Protein AF-A0A6J4H600-F1 (afdb_monomer_lite)

Foldseek 3Di:
DPPPPDDQADADPVRHGDPPVVVVVVVVVVCVVVVVVVVVVVVVVVVVVPDDDDPPPVVVVVVVCVVVVVVVCVVVDDPVVVVVVVVVVVVVVVVVVPPPPPPPPDDPDDLVVLLVVLVVVQVVDQKDWLVNQCVVPVDPSSNVSNVVNVVVCVVVQQWDWDADPDPSTIIIGGRDPVRVVVVVVPD

Secondary structure (DSSP, 8-state):
-TTS-SPPPPB-TTS-B--HHHHHHHHHHHHHHHHHHHHHHHHHHHHHHT-PPPTTHHHHHHHHHHHHHHHHHHHT--HHHHHHHHHHHHHHHHHHHTS--------S--HHHHHHHHHHHHHHSS-EEHHHHHHH--SHHHHHHHHHHHHHHHHTTSEEEEE-SSTT-EEEEE--HHHHHHHHT--

Organism: NCBI:txid448109

pLDDT: mean 76.79, std 13.6, range [36.66, 93.62]

InterPro domains:
  IPR003768 Segregation and condensation protein A [PF02616] (1-173)
  IPR003768 Segregation and condensation protein A [PTHR33969] (1-179)

Sequence (187 aa):
KAKMLLPRTDKDEHGQEIDPRKELVQHLLEYKKFKAVISDLSQMEERRLQQESRGNLDDELRLIAKKSKLDYELQDLSLYKLMRVFEKAMNRYDEEQTRPQHTVYTYPYTIEQQRHFIQTKLKAGQFVSFNELITEFPDKIGIIFNFLAILDMLQLQTISILVDEGFNNFRITAFDETLQAAVNGSE

Structure (mmCIF, N/CA/C/O backbone):
data_AF-A0A6J4H600-F1
#
_entry.id   AF-A0A6J4H600-F1
#
loop_
_atom_site.group_PDB
_atom_site.id
_atom_site.type_symbol
_atom_site.label_atom_id
_atom_site.label_alt_id
_atom_site.label_comp_id
_atom_site.label_asym_id
_atom_site.label_entity_id
_atom_site.label_seq_id
_atom_site.pdbx_PDB_ins_code
_atom_site.Cartn_x
_atom_site.Cartn_y
_atom_site.Cartn_z
_atom_site.occupancy
_atom_site.B_iso_or_equiv
_atom_site.auth_seq_id
_atom_site.auth_comp_id
_atom_site.auth_asym_id
_atom_site.auth_atom_id
_atom_site.pdbx_PDB_model_num
ATOM 1 N N . LYS A 1 1 ? 16.010 19.477 -96.843 1.00 43.91 1 LYS A N 1
ATOM 2 C CA . LYS A 1 1 ? 16.555 20.056 -95.583 1.00 43.91 1 LYS A CA 1
ATOM 3 C C . LYS A 1 1 ? 15.840 19.484 -94.340 1.00 43.91 1 LYS A C 1
ATOM 5 O O . LYS A 1 1 ? 15.591 20.201 -93.385 1.00 43.91 1 LYS A O 1
ATOM 10 N N . ALA A 1 2 ? 15.526 18.183 -94.324 1.00 41.41 2 ALA A N 1
ATOM 11 C CA . ALA A 1 2 ? 14.720 17.532 -93.283 1.00 41.41 2 ALA A CA 1
ATOM 12 C C . ALA A 1 2 ? 15.588 16.740 -92.282 1.00 41.41 2 ALA A C 1
ATOM 14 O O . ALA A 1 2 ? 15.310 15.588 -91.982 1.00 41.41 2 ALA A O 1
ATOM 15 N N . LYS A 1 3 ? 16.682 17.351 -91.806 1.00 45.94 3 LYS A N 1
ATOM 16 C CA . LYS A 1 3 ? 17.554 16.786 -90.753 1.00 45.94 3 LYS A CA 1
ATOM 17 C C . LYS A 1 3 ? 17.588 17.654 -89.481 1.00 45.94 3 LYS A C 1
ATOM 19 O O . LYS A 1 3 ? 18.353 17.368 -88.575 1.00 45.94 3 LYS A O 1
ATOM 24 N N . MET A 1 4 ? 16.775 18.719 -89.433 1.00 47.00 4 MET A N 1
ATOM 25 C CA . MET A 1 4 ? 16.750 19.740 -88.366 1.00 47.00 4 MET A CA 1
ATOM 26 C C . MET A 1 4 ? 15.506 19.676 -87.453 1.00 47.00 4 MET A C 1
ATOM 28 O O . MET A 1 4 ? 15.298 20.589 -86.666 1.00 47.00 4 MET A O 1
ATOM 32 N N . LEU A 1 5 ? 14.684 18.622 -87.544 1.00 50.91 5 LEU A N 1
ATOM 33 C CA . LEU A 1 5 ? 13.452 18.453 -86.747 1.00 50.91 5 LEU A CA 1
ATOM 34 C C . LEU A 1 5 ? 13.482 17.231 -85.808 1.00 50.91 5 LEU A C 1
ATOM 36 O O . LEU A 1 5 ? 12.435 16.814 -85.325 1.00 50.91 5 LEU A O 1
ATOM 40 N N . LEU A 1 6 ? 14.653 16.639 -85.543 1.00 55.66 6 LEU A N 1
ATOM 41 C CA . LEU A 1 6 ? 14.760 15.619 -84.494 1.00 55.66 6 LEU A CA 1
ATOM 42 C C . LEU A 1 6 ? 14.973 16.306 -83.132 1.00 55.66 6 LEU A C 1
ATOM 44 O O . LEU A 1 6 ? 15.877 17.144 -83.035 1.00 55.66 6 LEU A O 1
ATOM 48 N N . PRO A 1 7 ? 14.171 15.983 -82.098 1.00 58.25 7 PRO A N 1
ATOM 49 C CA . PRO A 1 7 ? 14.383 16.494 -80.747 1.00 58.25 7 PRO A CA 1
ATOM 50 C C . PRO A 1 7 ? 15.781 16.101 -80.259 1.00 58.25 7 PRO A C 1
ATOM 52 O O . PRO A 1 7 ? 16.248 14.989 -80.511 1.00 58.25 7 PRO A O 1
ATOM 55 N N . ARG A 1 8 ? 16.476 17.044 -79.616 1.00 57.59 8 ARG A N 1
ATOM 56 C CA . ARG A 1 8 ? 17.812 16.812 -79.057 1.00 57.59 8 ARG A CA 1
ATOM 57 C C . ARG A 1 8 ? 17.663 15.939 -77.814 1.00 57.59 8 ARG A C 1
ATOM 59 O O . ARG A 1 8 ? 16.851 16.266 -76.958 1.00 57.59 8 ARG A O 1
ATOM 66 N N . THR A 1 9 ? 18.419 14.849 -77.744 1.00 55.91 9 THR A N 1
ATOM 67 C CA . THR A 1 9 ? 18.559 14.024 -76.541 1.00 55.91 9 THR A CA 1
ATOM 68 C C . THR A 1 9 ? 19.167 14.853 -75.414 1.00 55.91 9 THR A C 1
ATOM 70 O O . THR A 1 9 ? 20.098 15.634 -75.651 1.00 55.91 9 THR A O 1
ATOM 73 N N . ASP A 1 10 ? 18.620 14.704 -74.208 1.00 59.59 10 ASP A N 1
ATOM 74 C CA . ASP A 1 10 ? 19.155 15.334 -73.004 1.00 59.59 10 ASP A CA 1
ATOM 75 C C . ASP A 1 10 ? 20.613 14.882 -72.805 1.00 59.59 10 ASP A C 1
ATOM 77 O O . ASP A 1 10 ? 20.974 13.742 -73.109 1.00 59.59 10 ASP A O 1
ATOM 81 N N . LYS A 1 11 ? 21.489 15.806 -72.399 1.00 56.75 11 LYS A N 1
ATOM 82 C CA . LYS A 1 11 ? 22.924 15.550 -72.209 1.00 56.75 11 LYS A CA 1
ATOM 83 C C . LYS A 1 11 ? 23.274 15.673 -70.735 1.00 56.75 11 LYS A C 1
ATOM 85 O O . LYS A 1 11 ? 22.844 16.630 -70.097 1.00 56.75 11 LYS A O 1
ATOM 90 N N . ASP A 1 12 ? 24.088 14.746 -70.237 1.00 60.75 12 ASP A N 1
ATOM 91 C CA . ASP A 1 12 ? 24.612 14.780 -68.866 1.00 60.75 12 ASP A CA 1
ATOM 92 C C . ASP A 1 12 ? 25.565 15.976 -68.661 1.00 60.75 12 ASP A C 1
ATOM 94 O O . ASP A 1 12 ? 26.043 16.581 -69.626 1.00 60.75 12 ASP A O 1
ATOM 98 N N . GLU A 1 13 ? 25.931 16.276 -67.408 1.00 63.22 13 GLU A N 1
ATOM 99 C CA . GLU A 1 13 ? 26.869 17.352 -67.015 1.00 63.22 13 GLU A CA 1
ATOM 100 C C . GLU A 1 13 ? 28.251 17.271 -67.710 1.00 63.22 13 GLU A C 1
ATOM 102 O O . GLU A 1 13 ? 29.000 18.247 -67.757 1.00 63.22 13 GLU A O 1
ATOM 107 N N . HIS A 1 14 ? 28.576 16.124 -68.317 1.00 57.59 14 HIS A N 1
ATOM 108 C CA . HIS A 1 14 ? 29.796 15.870 -69.092 1.00 57.59 14 HIS A CA 1
ATOM 109 C C . HIS A 1 14 ? 29.597 15.889 -70.622 1.00 57.59 14 HIS A C 1
ATOM 111 O O . HIS A 1 14 ? 30.494 15.496 -71.369 1.00 57.59 14 HIS A O 1
ATOM 117 N N . GLY A 1 15 ? 28.434 16.331 -71.115 1.00 59.31 15 GLY A N 1
ATOM 118 C CA . GLY A 1 15 ? 28.161 16.539 -72.543 1.00 59.31 15 GLY A CA 1
ATOM 119 C C . GLY A 1 15 ? 27.934 15.266 -73.370 1.00 59.31 15 GLY A C 1
ATOM 120 O O . GLY A 1 15 ? 27.885 15.351 -74.602 1.00 59.31 15 GLY A O 1
ATOM 121 N N . GLN A 1 16 ? 27.787 14.110 -72.715 1.00 61.09 16 GLN A N 1
ATOM 122 C CA . GLN A 1 16 ? 27.460 12.823 -73.339 1.00 61.09 16 GLN A CA 1
ATOM 123 C C . GLN A 1 16 ? 25.944 12.710 -73.556 1.00 61.09 16 GLN A C 1
ATOM 125 O O . GLN A 1 16 ? 25.166 13.213 -7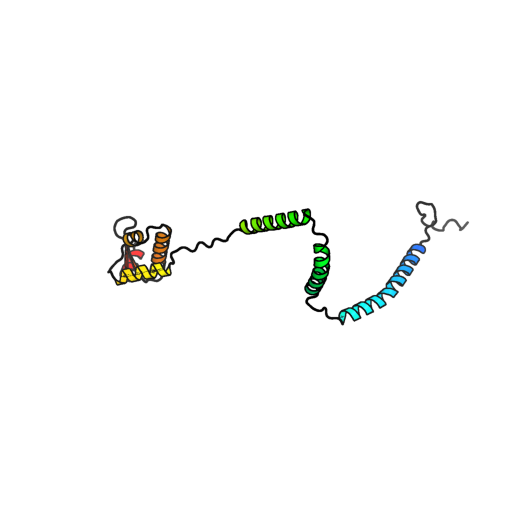2.750 1.00 61.09 16 GLN A O 1
ATOM 130 N N . GLU A 1 17 ? 25.521 12.089 -74.661 1.00 62.25 17 GLU A N 1
ATOM 131 C CA . GLU A 1 17 ? 24.099 11.858 -74.949 1.00 62.25 17 GLU A CA 1
ATOM 132 C C . GLU A 1 17 ? 23.521 10.839 -73.955 1.00 62.25 17 GLU A C 1
ATOM 134 O O . GLU A 1 17 ? 24.011 9.710 -73.871 1.00 62.25 17 GLU A O 1
ATOM 139 N N . ILE A 1 18 ? 22.478 11.227 -73.214 1.00 60.78 18 ILE A N 1
ATOM 140 C CA . ILE A 1 18 ? 21.729 10.315 -72.349 1.00 60.78 18 ILE A CA 1
ATOM 141 C C . ILE A 1 18 ? 20.870 9.454 -73.268 1.00 60.78 18 ILE A C 1
ATOM 143 O O . ILE A 1 18 ? 19.924 9.943 -73.885 1.00 60.78 18 ILE A O 1
ATOM 147 N N . ASP A 1 19 ? 21.206 8.171 -73.400 1.00 66.31 19 ASP A N 1
ATOM 148 C CA . ASP A 1 19 ? 20.328 7.222 -74.081 1.00 66.31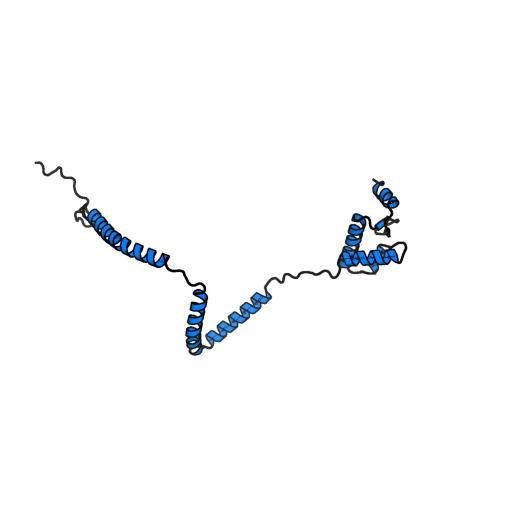 19 ASP A CA 1
ATOM 149 C C . ASP A 1 19 ? 19.112 6.952 -73.173 1.00 66.31 19 ASP A C 1
ATOM 151 O O . ASP A 1 19 ? 19.267 6.283 -72.146 1.00 66.31 19 ASP A O 1
ATOM 155 N N . PRO A 1 20 ? 17.895 7.414 -73.526 1.00 64.56 20 PRO A N 1
ATOM 156 C CA . PRO A 1 20 ? 16.701 7.233 -72.695 1.00 64.56 20 PRO A CA 1
ATOM 157 C C . PRO A 1 20 ? 16.329 5.753 -72.509 1.00 64.56 20 PRO A C 1
ATOM 159 O O . PRO A 1 20 ? 15.530 5.403 -71.644 1.00 64.56 20 PRO A O 1
ATOM 162 N N . ARG A 1 21 ? 16.900 4.849 -73.314 1.00 69.81 21 ARG A N 1
ATOM 163 C CA . ARG A 1 21 ? 16.699 3.402 -73.180 1.00 69.81 21 ARG A CA 1
ATOM 164 C C . ARG A 1 21 ? 17.592 2.789 -72.112 1.00 69.81 21 ARG A C 1
ATOM 166 O O . ARG A 1 21 ? 17.283 1.699 -71.643 1.00 69.81 21 ARG A O 1
ATOM 173 N N . LYS A 1 22 ? 18.681 3.455 -71.723 1.00 77.25 22 LYS A N 1
ATOM 174 C CA . LYS A 1 22 ? 19.657 2.931 -70.762 1.00 77.25 22 LYS A CA 1
ATOM 175 C C . LYS A 1 22 ? 19.046 2.766 -69.371 1.00 77.25 22 LYS A C 1
ATOM 177 O O . LYS A 1 22 ? 19.207 1.707 -68.774 1.00 77.25 22 LYS A O 1
ATOM 182 N N . GLU A 1 23 ? 18.292 3.760 -68.908 1.00 76.31 23 GLU A N 1
ATOM 183 C CA . GLU A 1 23 ? 17.571 3.713 -67.629 1.00 76.31 23 GLU A CA 1
ATOM 184 C C . GLU A 1 23 ? 16.504 2.606 -67.630 1.00 76.31 23 GLU A C 1
ATOM 186 O O . GLU A 1 23 ? 16.462 1.763 -66.734 1.00 76.31 23 GLU A O 1
ATOM 191 N N . LEU A 1 24 ? 15.707 2.516 -68.700 1.00 81.69 24 LEU A N 1
ATOM 192 C CA . LEU A 1 24 ? 14.700 1.463 -68.848 1.00 81.69 24 LEU A CA 1
ATOM 193 C C . LEU A 1 24 ? 15.325 0.058 -68.882 1.00 81.69 24 LEU A C 1
ATOM 195 O O . LEU A 1 24 ? 14.828 -0.864 -68.238 1.00 81.69 24 LEU A O 1
ATOM 199 N N . VAL A 1 25 ? 16.421 -0.121 -69.623 1.00 85.50 25 VAL A N 1
ATOM 200 C CA . VAL A 1 25 ? 17.155 -1.393 -69.689 1.00 85.50 25 VAL A CA 1
ATOM 201 C C . VAL A 1 25 ? 17.735 -1.752 -68.323 1.00 85.50 25 VAL A C 1
ATOM 203 O O . VAL A 1 25 ? 17.660 -2.914 -67.924 1.00 85.50 25 VAL A O 1
ATOM 206 N N . GLN A 1 26 ? 18.259 -0.774 -67.585 1.00 84.75 26 GLN A N 1
ATOM 207 C CA . GLN A 1 26 ? 18.755 -0.978 -66.230 1.00 84.75 26 GLN A CA 1
ATOM 208 C C . GLN A 1 26 ? 17.636 -1.447 -65.290 1.00 84.75 26 GLN A C 1
ATOM 210 O O . GLN A 1 26 ? 17.790 -2.486 -64.647 1.00 84.75 26 GLN A O 1
ATOM 215 N N . HIS A 1 27 ? 16.477 -0.785 -65.291 1.00 85.31 27 HIS A N 1
ATOM 216 C CA . HIS A 1 27 ? 15.326 -1.213 -64.493 1.00 85.31 27 HIS A CA 1
ATOM 217 C C . HIS A 1 27 ? 14.805 -2.602 -64.881 1.00 85.31 27 HIS A C 1
ATOM 219 O O . HIS A 1 27 ? 14.431 -3.392 -64.013 1.00 85.31 27 HIS A O 1
ATOM 225 N N . LEU A 1 28 ? 14.815 -2.954 -66.170 1.00 88.06 28 LEU A N 1
ATOM 226 C CA . LEU A 1 28 ? 14.418 -4.290 -66.627 1.00 88.06 28 LEU A CA 1
ATOM 227 C C . LEU A 1 28 ? 15.407 -5.379 -66.184 1.00 88.06 28 LEU A C 1
ATOM 229 O O . LEU A 1 28 ? 14.987 -6.485 -65.828 1.00 88.06 28 LEU A O 1
ATOM 233 N N . LEU A 1 29 ? 16.709 -5.084 -66.181 1.00 87.00 29 LEU A N 1
ATOM 234 C CA . LEU A 1 29 ? 17.743 -5.994 -65.680 1.00 87.00 29 LEU A CA 1
ATOM 235 C C . LEU A 1 29 ? 17.643 -6.183 -64.164 1.00 87.00 29 LEU A C 1
ATOM 237 O O . LEU A 1 29 ? 17.713 -7.318 -63.685 1.00 87.00 29 LEU A O 1
ATOM 241 N N . GLU A 1 30 ? 17.422 -5.102 -63.419 1.00 87.75 30 GLU A N 1
ATOM 242 C CA . GLU A 1 30 ? 17.172 -5.140 -61.976 1.00 87.75 30 GLU A CA 1
ATOM 243 C C . GLU A 1 30 ? 15.915 -5.953 -61.658 1.00 87.75 30 GLU A C 1
ATOM 245 O O . GLU A 1 30 ? 15.971 -6.887 -60.857 1.00 87.75 30 GLU A O 1
ATOM 250 N N . TYR A 1 31 ? 14.804 -5.691 -62.352 1.00 90.44 31 TYR A N 1
ATOM 251 C CA . TYR A 1 31 ? 13.568 -6.454 -62.192 1.00 90.44 31 TYR A CA 1
ATOM 252 C C . TYR A 1 31 ? 13.781 -7.945 -62.468 1.00 90.44 31 TYR A C 1
ATOM 254 O O . TYR A 1 31 ? 13.340 -8.785 -61.686 1.00 90.44 31 TYR A O 1
ATOM 262 N N . LYS A 1 32 ? 14.501 -8.304 -63.540 1.00 88.81 32 LYS A N 1
ATOM 263 C CA . LYS A 1 32 ? 14.813 -9.708 -63.853 1.00 88.81 32 LYS A CA 1
ATOM 264 C C . LYS A 1 32 ? 15.654 -10.364 -62.754 1.00 88.81 32 LYS A C 1
ATOM 266 O O . LYS A 1 32 ? 15.395 -11.516 -62.407 1.00 88.81 32 LYS A O 1
ATOM 271 N N . LYS A 1 33 ? 16.624 -9.634 -62.193 1.00 87.81 33 LYS A N 1
ATOM 272 C CA . LYS A 1 33 ? 17.457 -10.095 -61.074 1.00 87.81 33 LYS A CA 1
ATOM 273 C C . LYS A 1 33 ? 16.612 -10.360 -59.827 1.00 87.81 33 LYS A C 1
ATOM 275 O O . LYS A 1 33 ? 16.713 -11.440 -59.255 1.00 87.81 33 LYS A O 1
ATOM 280 N N . PHE A 1 34 ? 15.748 -9.424 -59.434 1.00 89.88 34 PHE A N 1
ATOM 281 C CA . PHE A 1 34 ? 14.886 -9.597 -58.260 1.00 89.88 34 PHE A CA 1
ATOM 282 C C . PHE A 1 34 ? 13.813 -10.667 -58.474 1.00 89.88 34 PHE A C 1
ATOM 284 O O . PHE A 1 34 ? 13.585 -11.487 -57.589 1.00 89.88 34 PHE A O 1
ATOM 291 N N . LYS A 1 35 ? 13.211 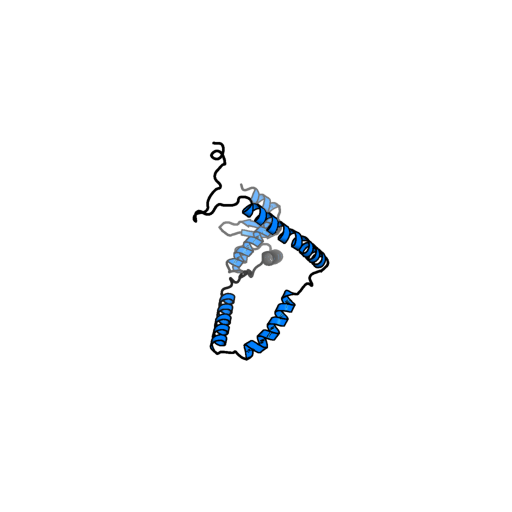-10.735 -59.667 1.00 90.38 35 LYS A N 1
ATOM 292 C CA . LYS A 1 35 ? 12.199 -11.744 -60.009 1.00 90.38 35 LYS A CA 1
ATOM 293 C C . LYS A 1 35 ? 12.720 -13.174 -59.883 1.00 90.38 35 LYS A C 1
ATOM 295 O O . LYS A 1 35 ? 11.963 -14.044 -59.467 1.00 90.38 35 LYS A O 1
ATOM 300 N N . ALA A 1 36 ? 13.989 -13.412 -60.214 1.00 88.25 36 ALA A N 1
ATOM 301 C CA . ALA A 1 36 ? 14.608 -14.721 -60.026 1.00 88.25 36 ALA A CA 1
ATOM 302 C C . ALA A 1 36 ? 14.687 -15.100 -58.533 1.00 88.25 36 ALA A C 1
ATOM 304 O O . ALA A 1 36 ? 14.242 -16.178 -58.145 1.00 88.25 36 ALA A O 1
ATOM 305 N N . VAL A 1 37 ? 15.156 -14.174 -57.691 1.00 91.94 37 VAL A N 1
ATOM 306 C CA . VAL A 1 37 ? 15.378 -14.404 -56.251 1.00 91.94 37 VAL A CA 1
ATOM 307 C C . VAL A 1 37 ? 14.069 -14.526 -55.460 1.00 91.94 37 VAL A C 1
ATOM 309 O O . VAL A 1 37 ? 14.032 -15.216 -54.446 1.00 91.94 37 VAL A O 1
ATOM 312 N N . ILE A 1 38 ? 12.973 -13.912 -55.925 1.00 93.19 38 ILE A N 1
ATOM 313 C CA . ILE A 1 38 ? 11.657 -14.010 -55.267 1.00 93.19 38 ILE A CA 1
ATOM 314 C C . ILE A 1 38 ? 11.205 -15.470 -55.125 1.00 93.19 38 ILE A C 1
ATOM 316 O O . ILE A 1 38 ? 10.672 -15.842 -54.082 1.00 93.19 38 ILE A O 1
ATOM 320 N N . SER A 1 39 ? 11.440 -16.302 -56.145 1.00 89.38 39 SER A N 1
ATOM 321 C CA . SER A 1 39 ? 11.050 -17.716 -56.090 1.00 89.38 39 SER A CA 1
ATOM 322 C C . SER A 1 39 ? 11.827 -18.498 -55.025 1.00 89.38 39 SER A C 1
ATOM 324 O O . SER A 1 39 ? 11.227 -19.264 -54.271 1.00 89.38 39 SER A O 1
ATOM 326 N N . ASP A 1 40 ? 13.127 -18.229 -54.887 1.00 92.25 40 ASP A N 1
ATOM 327 C CA . ASP A 1 40 ? 13.981 -18.855 -53.875 1.00 92.25 40 ASP A CA 1
ATOM 328 C C . ASP A 1 40 ? 13.601 -18.397 -52.461 1.00 92.25 40 ASP A C 1
ATOM 330 O O . ASP A 1 40 ? 13.494 -19.215 -51.545 1.00 92.25 40 ASP A O 1
ATOM 334 N N . LEU A 1 41 ? 13.336 -17.098 -52.281 1.00 93.50 41 LEU A N 1
ATOM 335 C CA . LEU A 1 41 ? 12.893 -16.541 -51.000 1.00 93.50 41 LEU A CA 1
ATOM 336 C C . LEU A 1 41 ? 11.539 -17.108 -50.569 1.00 93.50 41 LEU A C 1
ATOM 338 O O . LEU A 1 41 ? 11.382 -17.451 -49.401 1.00 93.50 41 LEU A O 1
ATOM 342 N N . SER A 1 42 ? 10.597 -17.273 -51.501 1.00 93.12 42 SER A N 1
ATOM 343 C CA . SER A 1 42 ? 9.295 -17.883 -51.214 1.00 93.12 42 SER A CA 1
ATOM 344 C C . SER A 1 42 ? 9.440 -19.338 -50.750 1.00 93.12 42 SER A C 1
ATOM 346 O O . SER A 1 42 ? 8.820 -19.735 -49.767 1.00 93.12 42 SER A O 1
ATOM 348 N N . GLN A 1 43 ? 10.342 -20.118 -51.358 1.00 93.25 43 GLN A N 1
ATOM 349 C CA . GLN A 1 43 ? 10.647 -21.478 -50.888 1.00 93.25 43 GLN A CA 1
ATOM 350 C C . GLN A 1 43 ? 11.365 -21.507 -49.528 1.00 93.25 43 GLN A C 1
ATOM 352 O O . GLN A 1 43 ? 11.250 -22.479 -48.776 1.00 93.25 43 GLN A O 1
ATOM 357 N N . MET A 1 44 ? 12.180 -20.497 -49.213 1.00 93.62 44 MET A N 1
ATOM 358 C CA . MET A 1 44 ? 12.811 -20.367 -47.894 1.00 93.62 44 MET A CA 1
ATOM 359 C C . MET A 1 44 ? 11.782 -20.006 -46.821 1.00 93.62 44 MET A C 1
ATOM 361 O O . MET A 1 44 ? 11.834 -20.561 -45.725 1.00 93.62 44 MET A O 1
ATOM 365 N N . GLU A 1 45 ? 10.845 -19.118 -47.147 1.00 92.75 45 GLU A N 1
ATOM 366 C CA . GLU A 1 45 ? 9.731 -18.738 -46.281 1.00 92.75 45 GLU A CA 1
ATOM 367 C C . GLU A 1 45 ? 8.825 -19.934 -45.991 1.00 92.75 45 GLU A C 1
ATOM 369 O O . GLU A 1 45 ? 8.579 -20.226 -44.826 1.00 92.75 45 GLU A O 1
ATOM 374 N N . GLU A 1 46 ? 8.410 -20.689 -47.012 1.00 92.62 46 GLU A N 1
ATOM 375 C CA . GLU A 1 46 ? 7.569 -21.878 -46.833 1.00 92.62 46 GLU A CA 1
ATOM 376 C C . GLU A 1 46 ? 8.246 -22.918 -45.927 1.00 92.62 46 GLU A C 1
ATOM 378 O O . GLU A 1 46 ? 7.636 -23.435 -44.990 1.00 92.62 46 GLU A O 1
ATOM 383 N N . ARG A 1 47 ? 9.549 -23.158 -46.130 1.00 92.06 47 ARG A N 1
ATOM 384 C CA . ARG A 1 47 ? 10.341 -24.025 -45.244 1.00 92.06 47 ARG A CA 1
ATOM 385 C C . ARG A 1 47 ? 10.430 -23.488 -43.819 1.00 92.06 47 ARG A C 1
ATOM 387 O O . ARG A 1 47 ? 10.411 -24.279 -42.881 1.00 92.06 47 ARG A O 1
ATOM 394 N N . ARG A 1 48 ? 10.544 -22.171 -43.639 1.00 90.19 48 ARG A N 1
ATOM 395 C CA . ARG A 1 48 ? 10.579 -21.537 -42.316 1.00 90.19 48 ARG A CA 1
ATOM 396 C C . ARG A 1 48 ? 9.225 -21.630 -41.616 1.00 90.19 48 ARG A C 1
ATOM 398 O O . ARG A 1 48 ? 9.207 -21.853 -40.413 1.00 90.19 48 ARG A O 1
ATOM 405 N N . LEU A 1 49 ? 8.123 -21.503 -42.353 1.00 90.25 49 LEU A N 1
ATOM 406 C CA . LEU A 1 49 ? 6.761 -21.585 -41.823 1.00 90.25 49 LEU A CA 1
ATOM 407 C C . LEU A 1 49 ? 6.425 -22.986 -41.289 1.00 90.25 49 LEU A C 1
ATOM 409 O O . LEU A 1 49 ? 5.625 -23.123 -40.374 1.00 90.25 49 LEU A O 1
ATOM 413 N N . GLN A 1 50 ? 7.060 -24.024 -41.841 1.00 90.69 50 GLN A N 1
ATOM 414 C CA . GLN A 1 50 ? 6.946 -25.410 -41.370 1.00 90.69 50 GLN A CA 1
ATOM 415 C C . GLN A 1 50 ? 7.797 -25.704 -40.118 1.00 90.69 50 GLN A C 1
ATOM 417 O O . GLN A 1 50 ? 7.763 -26.821 -39.598 1.00 90.69 50 GLN A O 1
ATOM 422 N N . GLN A 1 51 ? 8.600 -24.744 -39.648 1.00 87.88 51 GLN A N 1
ATOM 423 C CA . GLN A 1 51 ? 9.456 -24.896 -38.476 1.00 87.88 51 GLN A CA 1
ATOM 424 C C . GLN A 1 51 ? 8.868 -24.159 -37.277 1.00 87.88 51 GLN A C 1
ATOM 426 O O . GLN A 1 51 ? 8.736 -22.939 -37.286 1.00 87.88 51 GLN A O 1
ATOM 431 N N . GLU A 1 52 ? 8.644 -24.889 -36.191 1.00 80.44 52 GLU A N 1
ATOM 432 C CA . GLU A 1 52 ? 8.319 -24.289 -34.901 1.00 80.44 52 GLU A CA 1
ATOM 433 C C . GLU A 1 52 ? 9.597 -23.873 -34.167 1.00 80.44 52 GLU A C 1
ATOM 435 O O . GLU A 1 52 ? 10.566 -24.638 -34.067 1.00 80.44 52 GLU A O 1
ATOM 440 N N . SER A 1 53 ? 9.614 -22.652 -33.628 1.00 74.94 53 SER A N 1
ATOM 441 C CA . SER A 1 53 ? 10.709 -22.231 -32.757 1.00 74.94 53 SER A CA 1
ATOM 442 C C . SER A 1 53 ? 10.625 -23.005 -31.448 1.00 74.94 53 SER A C 1
ATOM 444 O O . SER A 1 53 ? 9.608 -22.973 -30.757 1.00 74.94 53 SER A O 1
ATOM 446 N N . ARG A 1 54 ? 11.722 -23.655 -31.056 1.00 72.81 54 ARG A N 1
ATOM 447 C CA . ARG A 1 54 ? 11.838 -24.198 -29.701 1.00 72.81 54 ARG A CA 1
ATOM 448 C C . ARG A 1 54 ? 11.778 -23.026 -28.720 1.00 72.81 54 ARG A C 1
ATOM 450 O O . ARG A 1 54 ? 12.516 -22.052 -28.870 1.00 72.81 54 ARG A O 1
ATOM 457 N N . GLY A 1 55 ? 10.873 -23.095 -27.747 1.00 74.19 55 GLY A N 1
ATOM 458 C CA . GLY A 1 55 ? 10.914 -22.194 -26.599 1.00 74.19 55 GLY A CA 1
ATOM 459 C C . GLY A 1 55 ? 12.234 -22.373 -25.845 1.00 74.19 55 GLY A C 1
ATOM 460 O O . GLY A 1 55 ? 12.825 -23.450 -25.883 1.00 74.19 55 GLY A O 1
ATOM 461 N N . ASN A 1 56 ? 12.676 -21.325 -25.148 1.00 65.19 56 ASN A N 1
ATOM 462 C CA . ASN A 1 56 ? 13.876 -21.310 -24.299 1.00 65.19 56 ASN A CA 1
ATOM 463 C C . ASN A 1 56 ? 15.252 -21.153 -24.984 1.00 65.19 56 ASN A C 1
ATOM 465 O O . ASN A 1 56 ? 16.280 -21.352 -24.338 1.00 65.19 56 ASN A O 1
ATOM 469 N N . LEU A 1 57 ? 15.297 -20.720 -26.251 1.00 68.56 57 LEU A N 1
ATOM 470 C CA . LEU A 1 57 ? 16.560 -20.418 -26.949 1.00 68.56 57 LEU A CA 1
ATOM 471 C C . LEU A 1 57 ? 17.411 -19.357 -26.237 1.00 68.56 57 LEU A C 1
ATOM 473 O O . LEU A 1 57 ? 18.633 -19.467 -26.233 1.00 68.56 57 LEU A O 1
ATOM 477 N N . ASP A 1 58 ? 16.789 -18.342 -25.631 1.00 70.44 58 ASP A N 1
ATOM 478 C CA . ASP A 1 58 ? 17.532 -17.264 -24.967 1.00 70.44 58 ASP A CA 1
ATOM 479 C C . ASP A 1 58 ? 18.271 -17.776 -23.719 1.00 70.44 58 ASP A C 1
ATOM 481 O O . ASP A 1 58 ? 19.424 -17.417 -23.480 1.00 70.44 58 ASP A O 1
ATOM 485 N N . ASP A 1 59 ? 17.659 -18.694 -22.969 1.00 70.81 59 ASP A N 1
ATOM 486 C CA . ASP A 1 59 ? 18.279 -19.318 -21.799 1.00 70.81 59 ASP A CA 1
ATOM 487 C C . ASP A 1 59 ? 19.371 -20.325 -22.186 1.00 70.81 59 ASP A C 1
ATOM 489 O O . ASP A 1 59 ? 20.425 -20.353 -21.547 1.00 70.81 59 ASP A O 1
ATOM 493 N N . GLU A 1 60 ? 19.188 -21.100 -23.261 1.00 72.00 60 GLU A N 1
ATOM 494 C CA . GLU A 1 60 ? 20.242 -21.980 -23.791 1.00 72.00 60 GLU A CA 1
ATOM 495 C C . GLU A 1 60 ? 21.436 -21.185 -24.332 1.00 72.00 60 GLU A C 1
ATOM 497 O O . GLU A 1 60 ? 22.586 -21.501 -24.013 1.00 72.00 60 GLU A O 1
ATOM 502 N N . LEU A 1 61 ? 21.189 -20.116 -25.094 1.00 72.25 61 LEU A N 1
ATOM 503 C CA . LEU A 1 61 ? 22.240 -19.224 -25.588 1.00 72.25 61 LEU A CA 1
ATOM 504 C C . LEU A 1 61 ? 22.988 -18.560 -24.432 1.00 72.25 61 LEU A C 1
ATOM 506 O O . LEU A 1 61 ? 24.219 -18.502 -24.451 1.00 72.25 61 LEU A O 1
ATOM 510 N N . ARG A 1 62 ? 22.276 -18.122 -23.387 1.00 73.56 62 ARG A N 1
ATOM 511 C CA . ARG A 1 62 ? 22.890 -17.604 -22.157 1.00 73.56 62 ARG A CA 1
ATOM 512 C C . ARG A 1 62 ? 23.708 -18.665 -21.434 1.00 73.56 62 ARG A C 1
ATOM 514 O O . ARG A 1 62 ? 24.781 -18.337 -20.937 1.00 73.56 62 ARG A O 1
ATOM 521 N N . LEU A 1 63 ? 23.254 -19.916 -21.375 1.00 73.56 63 LEU A N 1
ATOM 522 C CA . LEU A 1 63 ? 23.981 -21.013 -20.734 1.00 73.56 63 LEU A CA 1
ATOM 523 C C . LEU A 1 63 ? 25.293 -21.325 -21.470 1.00 73.56 63 LEU A C 1
ATOM 525 O O . LEU A 1 63 ? 26.346 -21.439 -20.837 1.00 73.56 63 LEU A O 1
ATOM 529 N N . ILE A 1 64 ? 25.241 -21.408 -22.801 1.00 72.69 64 ILE A N 1
ATOM 530 C CA . ILE A 1 64 ? 26.408 -21.649 -23.660 1.00 72.69 64 IL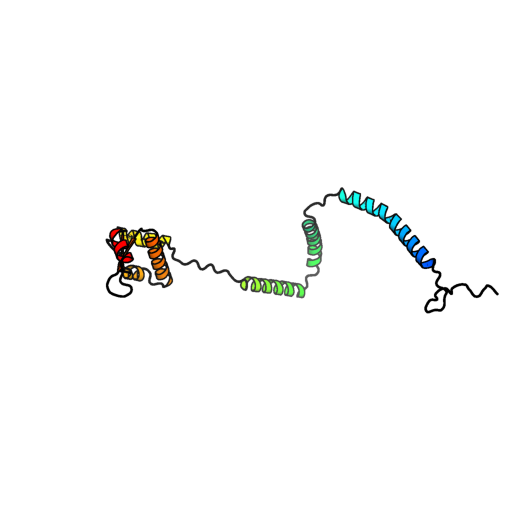E A CA 1
ATOM 531 C C . ILE A 1 64 ? 27.388 -20.475 -23.554 1.00 72.69 64 ILE A C 1
ATOM 533 O O . ILE A 1 64 ? 28.573 -20.691 -23.291 1.00 72.69 64 ILE A O 1
ATOM 537 N N . ALA A 1 65 ? 26.889 -19.239 -23.662 1.00 70.38 65 ALA A N 1
ATOM 538 C CA . ALA A 1 65 ? 27.694 -18.031 -23.518 1.00 70.38 65 ALA A CA 1
ATOM 539 C C . ALA A 1 65 ? 28.318 -17.923 -22.121 1.00 70.38 65 ALA A C 1
ATOM 541 O O . ALA A 1 65 ? 29.480 -17.552 -21.994 1.00 70.38 65 ALA A O 1
ATOM 542 N N . LYS A 1 66 ? 27.587 -18.282 -21.059 1.00 67.25 66 LYS A N 1
ATOM 543 C CA . LYS A 1 66 ? 28.105 -18.273 -19.686 1.00 67.25 66 LYS A CA 1
ATOM 544 C C . LYS A 1 66 ? 29.252 -19.263 -19.525 1.00 67.25 66 LYS A C 1
ATOM 546 O O . LYS A 1 66 ? 30.242 -18.904 -18.902 1.00 67.25 66 LYS A O 1
ATOM 551 N N . LYS A 1 67 ? 29.156 -20.460 -20.113 1.00 62.91 67 LYS A N 1
ATOM 552 C CA . LYS A 1 67 ? 30.210 -21.482 -20.039 1.00 62.91 67 LYS A CA 1
ATOM 553 C C . LYS A 1 67 ? 31.488 -21.043 -20.759 1.00 62.91 67 LYS A C 1
ATOM 555 O O . LYS A 1 67 ? 32.559 -21.133 -20.176 1.00 62.91 67 LYS A O 1
ATOM 560 N N . SER A 1 68 ? 31.380 -20.487 -21.969 1.00 61.50 68 SER A N 1
ATOM 561 C CA . SER A 1 68 ? 32.546 -19.969 -22.703 1.00 61.50 68 SER A CA 1
ATOM 562 C C . SER A 1 68 ? 33.149 -18.711 -22.070 1.00 61.50 68 SER A C 1
ATOM 564 O O . SER A 1 68 ? 34.349 -18.475 -22.176 1.00 61.50 68 SER A O 1
ATOM 566 N N . LYS A 1 69 ? 32.322 -17.884 -21.420 1.00 58.94 69 LYS A N 1
ATOM 567 C CA . LYS A 1 69 ? 32.755 -16.630 -20.795 1.00 58.94 69 LYS A CA 1
ATOM 568 C C . LYS A 1 69 ? 33.437 -16.857 -19.446 1.00 58.94 69 LYS A C 1
ATOM 570 O O . LYS A 1 69 ? 34.380 -16.140 -19.145 1.00 58.94 69 LYS A O 1
ATOM 575 N N . LEU A 1 70 ? 33.018 -17.863 -18.674 1.00 58.00 70 LEU A N 1
ATOM 576 C CA . LEU A 1 70 ? 33.619 -18.189 -17.372 1.00 58.00 70 LEU A CA 1
ATOM 577 C C . LEU A 1 70 ? 35.088 -18.619 -17.511 1.00 58.00 70 LEU A C 1
ATOM 579 O O . LEU A 1 70 ? 35.931 -18.152 -16.749 1.00 58.00 70 LEU A O 1
ATOM 583 N N . ASP A 1 71 ? 35.401 -19.427 -18.527 1.00 56.34 71 ASP A N 1
ATOM 584 C CA . ASP A 1 71 ? 36.774 -19.879 -18.793 1.00 56.34 71 ASP A CA 1
ATOM 585 C C . ASP A 1 71 ? 37.687 -18.730 -19.269 1.00 56.34 71 ASP A C 1
ATOM 587 O O . ASP A 1 71 ? 38.860 -18.677 -18.903 1.00 56.34 71 ASP A O 1
ATOM 591 N N . TYR A 1 72 ? 37.145 -17.765 -20.024 1.00 57.22 72 TYR A N 1
ATOM 592 C CA . TYR A 1 72 ? 37.890 -16.595 -20.512 1.00 57.22 72 TYR A CA 1
ATOM 593 C C . TYR A 1 72 ? 38.032 -15.484 -19.452 1.00 57.22 72 TYR A C 1
ATOM 595 O O . TYR A 1 72 ? 39.059 -14.811 -19.381 1.00 57.22 72 TYR A O 1
ATOM 603 N N . GLU A 1 73 ? 37.019 -15.280 -18.602 1.00 55.75 73 GLU A N 1
ATOM 604 C CA . GLU A 1 73 ? 37.029 -14.256 -17.547 1.00 55.75 73 GLU A CA 1
ATOM 605 C C . GLU A 1 73 ? 37.963 -14.612 -16.380 1.00 55.75 73 GLU A C 1
ATOM 607 O O . GLU A 1 73 ? 38.532 -13.702 -15.777 1.00 55.75 73 GLU A O 1
ATOM 612 N N . LEU A 1 74 ? 38.177 -15.904 -16.090 1.00 55.69 74 LEU A N 1
ATOM 613 C CA . LEU A 1 74 ? 39.131 -16.342 -15.062 1.00 55.69 74 LEU A CA 1
ATOM 614 C C . LEU A 1 74 ? 40.599 -16.110 -15.464 1.00 55.69 74 LEU A C 1
ATOM 616 O O . LEU A 1 74 ? 41.430 -15.878 -14.589 1.00 55.69 74 LEU A O 1
ATOM 620 N N . GLN A 1 75 ? 40.925 -16.127 -16.763 1.00 57.34 75 GLN A N 1
ATOM 621 C CA . GLN A 1 75 ? 42.279 -15.826 -17.255 1.00 57.34 75 GLN A CA 1
ATOM 622 C C . GLN A 1 75 ? 42.593 -14.322 -17.322 1.00 57.34 75 GLN A C 1
ATOM 624 O O . GLN A 1 75 ? 43.761 -13.947 -17.271 1.00 57.34 75 GLN A O 1
ATOM 629 N N . ASP A 1 76 ? 41.577 -13.457 -17.394 1.00 60.38 76 ASP A N 1
ATOM 630 C CA . ASP A 1 76 ? 41.721 -12.000 -17.554 1.00 60.38 76 ASP A CA 1
ATOM 631 C C . ASP A 1 76 ? 41.212 -11.226 -16.317 1.00 60.38 76 ASP A C 1
ATOM 633 O O . ASP A 1 76 ? 40.571 -10.166 -16.411 1.00 60.38 76 ASP A O 1
ATOM 637 N N . LEU A 1 77 ? 41.447 -11.784 -15.124 1.00 62.03 77 LEU A N 1
ATOM 638 C CA . LEU A 1 77 ? 41.107 -11.158 -13.848 1.00 62.03 77 LEU A CA 1
ATOM 639 C C . LEU A 1 77 ? 42.140 -10.070 -13.499 1.00 62.03 77 LEU A C 1
ATOM 641 O O . LEU A 1 77 ? 43.158 -10.320 -12.860 1.00 62.03 77 LEU A O 1
ATOM 645 N N . SER A 1 78 ? 41.866 -8.833 -13.914 1.00 76.62 78 SER A N 1
ATOM 646 C CA . SER A 1 78 ? 42.636 -7.646 -13.520 1.00 76.62 78 SER A CA 1
ATOM 647 C C . SER A 1 78 ? 42.071 -7.010 -12.245 1.00 76.62 78 SER A C 1
ATOM 649 O O . SER A 1 78 ? 40.851 -6.952 -12.065 1.00 76.62 78 SER A O 1
ATOM 651 N N . LEU A 1 79 ? 42.941 -6.450 -11.393 1.00 76.31 79 LEU A N 1
ATOM 652 C CA . LEU A 1 79 ? 42.559 -5.680 -10.197 1.00 76.31 79 LEU A CA 1
ATOM 653 C C . LEU A 1 79 ? 41.506 -4.606 -10.518 1.00 76.31 79 LEU A C 1
ATOM 655 O O . LEU A 1 79 ? 40.562 -4.408 -9.757 1.00 76.31 79 LEU A O 1
ATOM 659 N N . TYR A 1 80 ? 41.615 -3.975 -11.689 1.00 79.38 80 TYR A N 1
ATOM 660 C CA . TYR A 1 80 ? 40.653 -2.982 -12.161 1.00 79.38 80 TYR A CA 1
ATOM 661 C C . TYR A 1 80 ? 39.230 -3.547 -12.295 1.00 79.38 80 TYR A C 1
ATOM 663 O O . TYR A 1 80 ? 38.263 -2.905 -11.886 1.00 79.38 80 TYR A O 1
ATOM 671 N N . LYS A 1 81 ? 39.080 -4.772 -12.819 1.00 76.88 81 LYS A N 1
ATOM 672 C CA . LYS A 1 81 ? 37.768 -5.429 -12.930 1.00 76.88 81 LYS A CA 1
ATOM 673 C C . LYS A 1 81 ? 37.197 -5.749 -11.552 1.00 76.88 81 LYS A C 1
ATOM 675 O O . LYS A 1 81 ? 36.004 -5.553 -11.343 1.00 76.88 81 LYS A O 1
ATOM 680 N N . LEU A 1 82 ? 38.038 -6.171 -10.608 1.00 83.12 82 LEU A N 1
ATOM 681 C CA . LEU A 1 82 ? 37.603 -6.439 -9.237 1.00 83.12 82 LEU A CA 1
ATOM 682 C C . LEU A 1 82 ? 37.103 -5.160 -8.548 1.00 83.12 82 LEU A C 1
ATOM 684 O O . LEU A 1 82 ? 36.035 -5.172 -7.942 1.00 83.12 82 LEU A O 1
ATOM 688 N N . MET A 1 83 ? 37.812 -4.040 -8.726 1.00 84.94 83 MET A N 1
ATOM 689 C CA . MET A 1 83 ? 37.383 -2.731 -8.220 1.00 84.94 83 MET A CA 1
ATOM 690 C C . MET A 1 83 ? 36.049 -2.283 -8.830 1.00 84.94 83 MET A C 1
ATOM 692 O O . MET A 1 83 ? 35.171 -1.828 -8.105 1.00 84.94 83 MET A O 1
ATOM 696 N N . ARG A 1 84 ? 35.854 -2.469 -10.142 1.00 85.81 84 ARG A N 1
ATOM 697 C CA . ARG A 1 84 ? 34.585 -2.153 -10.822 1.00 85.81 84 ARG A CA 1
ATOM 698 C C . ARG A 1 84 ? 33.417 -3.015 -10.348 1.00 85.81 84 ARG A C 1
ATOM 700 O O . ARG A 1 84 ? 32.299 -2.524 -10.218 1.00 85.81 84 ARG A O 1
ATOM 707 N N . VAL A 1 85 ? 33.658 -4.302 -10.103 1.00 87.06 85 VAL A N 1
ATOM 708 C CA . VAL A 1 85 ? 32.639 -5.212 -9.560 1.00 87.06 85 VAL A CA 1
ATOM 709 C C . VAL A 1 85 ? 32.269 -4.808 -8.134 1.00 87.06 85 VAL A C 1
ATOM 711 O O . VAL A 1 85 ? 31.085 -4.794 -7.803 1.00 87.06 85 VAL A O 1
ATOM 714 N N . PHE A 1 86 ? 33.252 -4.421 -7.320 1.00 88.38 86 PHE A N 1
ATOM 715 C CA . PHE A 1 86 ? 33.025 -3.923 -5.966 1.00 88.38 86 PHE A CA 1
ATOM 716 C C . PHE A 1 86 ? 32.236 -2.604 -5.955 1.00 88.38 86 PHE A C 1
ATOM 718 O O . PHE A 1 86 ? 31.233 -2.506 -5.256 1.00 88.38 86 PHE A O 1
ATOM 725 N N . GLU A 1 87 ? 32.615 -1.635 -6.794 1.00 90.56 87 GLU A N 1
ATOM 726 C CA . GLU A 1 87 ? 31.883 -0.372 -6.996 1.00 90.56 87 GLU A CA 1
ATOM 727 C C . GLU A 1 87 ? 30.414 -0.637 -7.364 1.00 90.56 87 GLU A C 1
ATOM 729 O O . GLU A 1 87 ? 29.495 -0.083 -6.766 1.00 90.56 87 GLU A O 1
ATOM 734 N N . LYS A 1 88 ? 30.172 -1.565 -8.297 1.00 89.56 88 LYS A N 1
ATOM 735 C CA . LYS A 1 88 ? 28.817 -1.946 -8.709 1.00 89.56 88 LYS A CA 1
ATOM 736 C C . LYS A 1 88 ? 28.019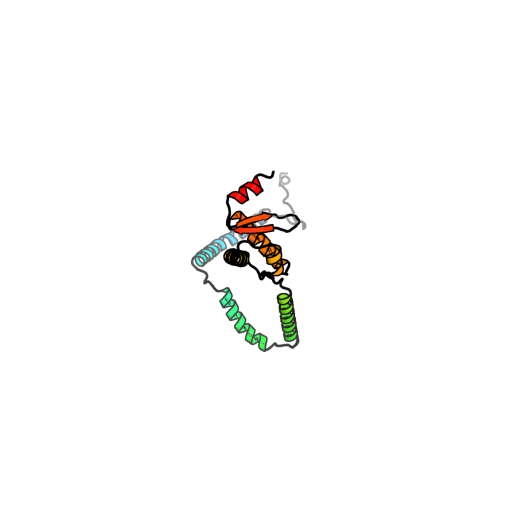 -2.623 -7.591 1.00 89.56 88 LYS A C 1
ATOM 738 O O . LYS A 1 88 ? 26.813 -2.405 -7.492 1.00 89.56 88 LYS A O 1
ATOM 743 N N . ALA A 1 89 ? 28.661 -3.460 -6.778 1.00 90.25 89 ALA A N 1
ATOM 744 C CA . ALA A 1 89 ? 28.018 -4.100 -5.634 1.00 90.25 89 ALA A CA 1
ATOM 745 C C . ALA A 1 89 ? 27.626 -3.070 -4.564 1.00 90.25 89 ALA A C 1
ATOM 747 O O . ALA A 1 89 ? 26.521 -3.148 -4.032 1.00 90.25 89 ALA A O 1
ATOM 748 N N . MET A 1 90 ? 28.490 -2.082 -4.314 1.00 90.94 90 MET A N 1
ATOM 749 C CA . MET A 1 90 ? 28.216 -0.996 -3.375 1.00 90.94 90 MET A CA 1
ATOM 750 C C . MET A 1 90 ? 27.059 -0.112 -3.855 1.00 90.94 90 MET A C 1
ATOM 752 O O . MET A 1 90 ? 26.112 0.106 -3.110 1.00 90.94 90 MET A O 1
ATOM 756 N N . ASN A 1 91 ? 27.061 0.288 -5.130 1.00 89.25 91 ASN A N 1
ATOM 757 C CA . ASN A 1 91 ? 25.965 1.079 -5.702 1.00 89.25 91 ASN A CA 1
ATOM 758 C C . ASN A 1 91 ? 24.622 0.345 -5.614 1.00 89.25 91 ASN A C 1
ATOM 760 O O . ASN A 1 91 ? 23.603 0.950 -5.302 1.00 89.25 91 ASN A O 1
ATOM 764 N N . ARG A 1 92 ? 24.612 -0.974 -5.841 1.00 86.75 92 ARG A N 1
ATOM 765 C CA . ARG A 1 92 ? 23.399 -1.785 -5.689 1.00 86.75 92 ARG A CA 1
ATOM 766 C C . ARG A 1 92 ? 22.911 -1.827 -4.239 1.00 86.75 92 ARG A C 1
ATOM 768 O O . ARG A 1 92 ? 21.707 -1.788 -4.013 1.00 86.75 92 ARG A O 1
ATOM 775 N N . TYR A 1 93 ? 23.825 -1.929 -3.277 1.00 85.25 93 TYR A N 1
ATOM 776 C CA . TYR A 1 93 ? 23.484 -1.891 -1.857 1.00 85.25 93 TYR A CA 1
ATOM 777 C C . TYR A 1 93 ? 22.854 -0.545 -1.472 1.00 85.25 93 TYR A C 1
ATOM 779 O O . TYR A 1 93 ? 21.806 -0.523 -0.828 1.00 85.25 93 TYR A O 1
ATOM 787 N N . ASP A 1 94 ? 23.435 0.563 -1.935 1.00 84.12 94 ASP A N 1
ATOM 788 C CA . ASP A 1 94 ? 22.893 1.904 -1.704 1.00 84.12 94 ASP A CA 1
ATOM 789 C C . ASP A 1 94 ? 21.531 2.086 -2.392 1.00 84.12 94 ASP A C 1
ATOM 791 O O . ASP A 1 94 ? 20.583 2.569 -1.775 1.00 84.12 94 ASP A O 1
ATOM 795 N N . GLU A 1 95 ? 21.364 1.630 -3.635 1.00 81.44 95 GLU A N 1
ATOM 796 C CA . GLU A 1 95 ? 20.070 1.641 -4.331 1.00 81.44 95 GLU A CA 1
ATOM 797 C C . GLU A 1 95 ? 19.002 0.825 -3.590 1.00 81.44 95 GLU A C 1
ATOM 799 O O . GLU A 1 95 ? 17.854 1.257 -3.504 1.00 81.44 95 GLU A O 1
ATOM 804 N N . GLU A 1 96 ? 19.357 -0.340 -3.036 1.00 75.88 96 GLU A N 1
ATOM 805 C CA . GLU A 1 96 ? 18.454 -1.168 -2.229 1.00 75.88 96 GLU A CA 1
ATOM 806 C C . GLU A 1 96 ? 18.077 -0.486 -0.901 1.00 75.88 96 GLU A C 1
ATOM 808 O O . GLU A 1 96 ? 16.912 -0.556 -0.507 1.00 75.88 96 GLU A O 1
ATOM 813 N N . GLN A 1 97 ? 19.002 0.240 -0.262 1.00 71.06 97 GLN A N 1
ATOM 814 C CA . GLN A 1 97 ? 18.729 1.072 0.922 1.00 71.06 97 GLN A CA 1
ATOM 815 C C . GLN A 1 97 ? 17.837 2.281 0.606 1.00 71.06 97 GLN A C 1
ATOM 817 O O . GLN A 1 97 ? 17.014 2.680 1.427 1.00 71.06 97 GLN A O 1
ATOM 822 N N . THR A 1 98 ? 17.985 2.855 -0.591 1.00 67.00 98 THR A N 1
ATOM 823 C CA . THR A 1 98 ? 17.249 4.052 -1.032 1.00 67.00 98 THR A CA 1
ATOM 824 C C . THR A 1 98 ? 15.873 3.713 -1.613 1.00 67.00 98 THR A C 1
ATOM 826 O O . THR A 1 98 ? 15.106 4.612 -1.967 1.00 67.00 98 THR A O 1
ATOM 829 N N . ARG A 1 99 ? 15.511 2.425 -1.717 1.00 67.50 99 ARG A N 1
ATOM 830 C CA . ARG A 1 99 ? 14.146 2.043 -2.090 1.00 67.50 99 ARG A CA 1
ATOM 831 C C . ARG A 1 99 ? 13.187 2.605 -1.042 1.00 67.50 99 ARG A C 1
ATOM 833 O O . ARG A 1 99 ? 13.386 2.337 0.142 1.00 67.50 99 ARG A O 1
ATOM 840 N N . PRO A 1 100 ? 12.138 3.345 -1.447 1.00 61.53 100 PRO A N 1
ATOM 841 C CA . PRO A 1 100 ? 11.136 3.823 -0.512 1.00 61.53 100 PRO A CA 1
ATOM 842 C C . PRO A 1 100 ? 10.494 2.603 0.146 1.00 61.53 100 PRO A C 1
ATOM 844 O O . PRO A 1 100 ? 9.702 1.890 -0.474 1.00 61.53 100 PRO A O 1
ATOM 847 N N . GLN A 1 101 ? 10.886 2.325 1.390 1.00 60.12 101 GLN A N 1
ATOM 848 C CA . GLN A 1 101 ? 10.199 1.343 2.205 1.00 60.12 101 GLN A CA 1
ATOM 849 C C . GLN A 1 101 ? 8.774 1.859 2.355 1.00 60.12 101 GLN A C 1
ATOM 851 O O . GLN A 1 101 ? 8.538 2.938 2.897 1.00 60.12 101 GLN A O 1
ATOM 856 N N . HIS A 1 102 ? 7.819 1.116 1.804 1.00 54.56 102 HIS A N 1
ATOM 857 C CA . HIS A 1 102 ? 6.416 1.353 2.078 1.00 54.56 102 HIS A CA 1
ATOM 858 C C . HIS A 1 102 ? 6.183 0.904 3.519 1.00 54.56 102 HIS A C 1
ATOM 860 O O . HIS A 1 102 ? 5.846 -0.250 3.779 1.00 54.56 102 HIS A O 1
ATOM 866 N N . THR A 1 103 ? 6.486 1.785 4.472 1.00 58.78 103 THR A N 1
ATOM 867 C CA . THR A 1 103 ? 6.269 1.523 5.889 1.00 58.78 103 THR A CA 1
ATOM 868 C C . THR A 1 103 ? 4.764 1.498 6.099 1.00 58.78 103 THR A C 1
ATOM 870 O O . THR A 1 103 ? 4.117 2.535 6.227 1.00 58.78 103 THR A O 1
ATOM 873 N N . VAL A 1 104 ? 4.178 0.303 6.060 1.00 60.53 104 VAL A N 1
ATOM 874 C CA . VAL A 1 104 ? 2.792 0.106 6.470 1.00 60.53 104 VAL A CA 1
ATOM 875 C C . VAL A 1 104 ? 2.763 0.371 7.969 1.00 60.53 104 VAL A C 1
ATOM 877 O O . VAL A 1 104 ? 3.226 -0.446 8.763 1.00 60.53 104 VAL A O 1
ATOM 880 N N . TYR A 1 105 ? 2.277 1.546 8.359 1.00 58.28 105 TYR A N 1
ATOM 881 C CA . TYR A 1 105 ? 2.040 1.866 9.759 1.00 58.28 105 TYR A CA 1
ATOM 882 C C . TYR A 1 105 ? 0.875 1.004 10.248 1.00 58.28 105 TYR A C 1
ATOM 884 O O . TYR A 1 105 ? -0.292 1.339 10.061 1.00 58.28 105 TYR A O 1
ATOM 892 N N . THR A 1 106 ? 1.186 -0.139 10.853 1.00 60.72 106 THR A N 1
ATOM 893 C CA . THR A 1 106 ? 0.201 -0.922 11.593 1.00 60.72 106 THR A CA 1
ATOM 894 C C . THR A 1 106 ? -0.075 -0.188 12.897 1.00 60.72 106 THR A C 1
ATOM 896 O O . THR A 1 106 ? 0.760 -0.188 13.804 1.00 60.72 106 THR A O 1
ATOM 899 N N . TYR A 1 107 ? -1.220 0.484 12.987 1.00 66.50 107 TYR A N 1
ATOM 900 C CA . TYR A 1 107 ? -1.664 1.039 14.260 1.00 66.50 107 TYR A CA 1
ATOM 901 C C . TYR A 1 107 ? -1.826 -0.108 15.275 1.00 66.50 107 TYR A C 1
ATOM 903 O O . TYR A 1 107 ? -2.353 -1.160 14.913 1.00 66.50 107 TYR A O 1
ATOM 911 N N . PRO A 1 108 ? -1.386 0.061 16.535 1.00 74.19 108 PRO A N 1
ATOM 912 C CA . PRO A 1 108 ? -1.455 -0.999 17.545 1.00 74.19 108 PRO A CA 1
ATOM 913 C C . PRO A 1 108 ? -2.890 -1.308 18.002 1.00 74.19 108 PRO A C 1
ATOM 915 O O . PRO A 1 108 ? -3.102 -2.272 18.731 1.00 74.19 108 PRO A O 1
ATOM 918 N N . TYR A 1 109 ? -3.866 -0.499 17.580 1.00 77.94 109 TYR A N 1
ATOM 919 C CA . TYR A 1 109 ? -5.270 -0.626 17.942 1.00 77.94 109 TYR A CA 1
ATOM 920 C C . TYR A 1 109 ? -6.114 -0.918 16.706 1.00 77.94 109 TYR A C 1
ATOM 922 O O . TYR A 1 109 ? -5.878 -0.375 15.628 1.00 77.94 109 TYR A O 1
ATOM 930 N N . THR A 1 110 ? -7.137 -1.746 16.887 1.00 85.31 110 THR A N 1
ATOM 931 C CA . THR A 1 110 ? -8.165 -2.006 15.874 1.00 85.31 110 THR A CA 1
ATOM 932 C C . THR A 1 110 ? -9.531 -1.599 16.412 1.00 85.31 110 THR A C 1
ATOM 934 O O . THR A 1 110 ? -9.768 -1.634 17.621 1.00 85.31 110 THR A O 1
ATOM 937 N N . ILE A 1 111 ? -10.447 -1.222 15.517 1.00 86.00 111 ILE A N 1
ATOM 938 C CA . ILE A 1 111 ? -11.818 -0.853 15.903 1.00 86.00 111 ILE A CA 1
ATOM 939 C C . ILE A 1 111 ? -12.512 -2.042 16.584 1.00 86.00 111 ILE A C 1
ATOM 941 O O . ILE A 1 111 ? -13.152 -1.863 17.615 1.00 86.00 111 ILE A O 1
ATOM 945 N N . GLU A 1 112 ? -12.322 -3.267 16.081 1.00 86.62 112 GLU A N 1
ATOM 946 C CA . GLU A 1 112 ? -12.902 -4.479 16.678 1.00 86.62 112 GLU A CA 1
ATOM 947 C C . GLU A 1 112 ? -12.459 -4.707 18.128 1.00 86.62 112 GLU A C 1
ATOM 949 O O . GLU A 1 112 ? -13.296 -4.983 18.991 1.00 86.62 112 GLU A O 1
ATOM 954 N N . GLN A 1 113 ? -11.163 -4.545 18.421 1.00 88.25 113 GLN A N 1
ATOM 955 C CA . GLN A 1 113 ? -10.649 -4.668 19.788 1.00 88.25 113 GLN A CA 1
ATOM 956 C C . GLN A 1 113 ? -11.281 -3.627 20.715 1.00 88.25 113 GLN A C 1
ATOM 958 O O . GLN A 1 113 ? -11.728 -3.981 21.807 1.00 88.25 113 GLN A O 1
ATOM 963 N N . GLN A 1 114 ? -11.379 -2.368 20.273 1.00 88.25 114 GLN A N 1
ATOM 964 C CA . GLN A 1 114 ? -11.966 -1.310 21.096 1.00 88.25 114 GLN A CA 1
ATOM 965 C C . GLN A 1 114 ? -13.470 -1.503 21.312 1.00 88.25 114 GLN A C 1
ATOM 967 O O . GLN A 1 114 ? -13.964 -1.308 22.422 1.00 88.25 114 GLN A O 1
ATOM 972 N N . ARG A 1 115 ? -14.201 -2.004 20.310 1.00 88.12 115 ARG A N 1
ATOM 973 C CA . ARG A 1 115 ? -15.609 -2.399 20.473 1.00 88.12 115 ARG A CA 1
ATOM 974 C C . ARG A 1 115 ? -15.776 -3.488 21.521 1.00 88.12 115 ARG A C 1
ATOM 976 O O . ARG A 1 115 ? -16.645 -3.380 22.386 1.00 88.12 115 ARG A O 1
ATOM 983 N N . HIS A 1 116 ? -14.948 -4.529 21.462 1.00 89.56 116 HIS A N 1
ATOM 984 C CA . HIS A 1 116 ? -15.009 -5.622 22.428 1.00 89.56 116 HIS A CA 1
ATOM 985 C C . HIS A 1 116 ? -14.696 -5.144 23.850 1.00 89.56 116 HIS A C 1
ATOM 987 O O . HIS A 1 116 ? -15.368 -5.535 24.809 1.00 89.56 116 HIS A O 1
ATOM 993 N N . PHE A 1 117 ? -13.712 -4.258 23.981 1.00 88.88 117 PHE A N 1
ATOM 994 C CA . PHE A 1 117 ? -13.344 -3.640 25.245 1.00 88.88 117 PHE A CA 1
ATOM 995 C C . PHE A 1 117 ? -14.500 -2.817 25.843 1.00 88.88 117 PHE A C 1
ATOM 997 O O . PHE A 1 117 ? -14.897 -3.062 26.986 1.00 88.88 117 PHE A O 1
ATOM 1004 N N . ILE A 1 118 ? -15.116 -1.928 25.053 1.00 87.94 118 ILE A N 1
ATOM 1005 C CA . ILE A 1 118 ? -16.270 -1.116 25.479 1.00 87.94 118 ILE A CA 1
ATOM 1006 C C . ILE A 1 118 ? -17.453 -2.014 25.871 1.00 87.94 118 ILE A C 1
ATOM 1008 O O . ILE A 1 118 ? -18.048 -1.822 26.930 1.00 87.94 118 ILE A O 1
ATOM 1012 N N . GLN A 1 119 ? -17.766 -3.044 25.076 1.00 87.81 119 GLN A N 1
ATOM 1013 C CA . GLN A 1 119 ? -18.833 -4.000 25.404 1.00 87.81 119 GLN A CA 1
ATOM 1014 C C . GLN A 1 119 ? -18.566 -4.764 26.703 1.00 87.81 119 GLN A C 1
ATOM 1016 O O . GLN A 1 119 ? -19.490 -5.008 27.474 1.00 87.81 119 GLN A O 1
ATOM 1021 N N . THR A 1 120 ? -17.319 -5.157 26.957 1.00 88.12 120 THR A N 1
ATOM 1022 C CA . THR A 1 120 ? -16.953 -5.888 28.177 1.00 88.12 120 THR A CA 1
ATOM 1023 C C . THR A 1 120 ? -17.111 -5.002 29.410 1.00 88.12 120 THR A C 1
ATOM 1025 O O . THR A 1 120 ? -17.685 -5.440 30.407 1.00 88.12 120 THR A O 1
ATOM 1028 N N . LYS A 1 121 ? -16.694 -3.733 29.326 1.00 87.62 121 LYS A N 1
ATOM 1029 C CA . LYS A 1 121 ? -16.911 -2.743 30.392 1.00 87.62 121 LYS A CA 1
ATOM 1030 C C . LYS A 1 121 ? -18.402 -2.476 30.628 1.00 87.62 121 LYS A C 1
ATOM 1032 O O . LYS A 1 121 ? -18.834 -2.482 31.776 1.00 87.62 121 LYS A O 1
ATOM 1037 N N . LEU A 1 122 ? -19.200 -2.349 29.565 1.00 87.50 122 LEU A N 1
ATOM 1038 C CA . LEU A 1 122 ? -20.661 -2.192 29.650 1.00 87.50 122 LEU A CA 1
ATOM 1039 C C . LEU A 1 122 ? -21.391 -3.424 30.198 1.00 87.50 122 LEU A C 1
ATOM 1041 O O . LEU A 1 122 ? -22.491 -3.291 30.712 1.00 87.50 122 LEU A O 1
ATOM 1045 N N . LYS A 1 123 ? -20.823 -4.629 30.082 1.00 84.62 123 LYS A N 1
ATOM 1046 C CA . LYS A 1 123 ? -21.383 -5.831 30.724 1.00 84.62 123 LYS A CA 1
ATOM 1047 C C . LYS A 1 123 ? -21.059 -5.899 32.216 1.00 84.62 123 LYS A C 1
ATOM 1049 O O . LYS A 1 123 ? -21.809 -6.514 32.967 1.00 84.62 123 LYS A O 1
ATOM 1054 N N . ALA A 1 124 ? -19.931 -5.324 32.628 1.00 82.38 124 ALA A N 1
ATOM 1055 C CA . ALA A 1 124 ? -19.479 -5.324 34.017 1.00 82.38 124 ALA A CA 1
ATOM 1056 C C . ALA A 1 124 ? -20.080 -4.174 34.848 1.00 82.38 124 ALA A C 1
ATOM 1058 O O . ALA A 1 124 ? -20.252 -4.325 36.056 1.00 82.38 124 ALA A O 1
ATOM 1059 N N . GLY A 1 125 ? -20.391 -3.039 34.218 1.00 79.00 125 GLY A N 1
ATOM 1060 C CA . GLY A 1 125 ? -21.018 -1.869 34.841 1.00 79.00 125 GLY A CA 1
ATOM 1061 C C . GLY A 1 125 ? -22.358 -1.506 34.198 1.00 79.00 125 GLY A C 1
ATOM 1062 O O . GLY A 1 125 ? -22.776 -2.121 33.230 1.00 79.00 125 GLY A O 1
ATOM 1063 N N . GLN A 1 126 ? -23.048 -0.492 34.727 1.00 78.19 126 GLN A N 1
ATOM 1064 C CA . GLN A 1 126 ? -24.280 0.027 34.104 1.00 78.19 126 GLN A CA 1
ATOM 1065 C C . GLN A 1 126 ? -24.001 1.067 33.009 1.00 78.19 126 GLN A C 1
ATOM 1067 O O . GLN A 1 126 ? -24.784 1.211 32.073 1.00 78.19 126 GLN A O 1
ATOM 1072 N N . PHE A 1 127 ? -22.891 1.796 33.126 1.00 85.12 127 PHE A N 1
ATOM 1073 C CA . PHE A 1 127 ? -22.461 2.810 32.172 1.00 85.12 127 PHE A CA 1
ATOM 1074 C C . PHE A 1 127 ? -20.934 2.898 32.146 1.00 85.12 127 PHE A C 1
ATOM 1076 O O . PHE A 1 127 ? -20.267 2.458 33.083 1.00 85.12 127 PHE A O 1
ATOM 1083 N N . VAL A 1 128 ? -20.391 3.478 31.078 1.00 87.00 128 VAL A N 1
ATOM 1084 C CA . VAL A 1 128 ? -18.957 3.753 30.926 1.00 87.00 128 VAL A CA 1
ATOM 1085 C C . VAL A 1 128 ? -18.766 5.225 30.587 1.00 87.00 128 VAL A C 1
ATOM 1087 O O . VAL A 1 128 ? -19.338 5.721 29.616 1.00 87.00 128 VAL A O 1
ATOM 1090 N N . SER A 1 129 ? -17.968 5.935 31.381 1.00 87.94 129 SER A N 1
ATOM 1091 C CA . SER A 1 129 ? -17.659 7.348 31.142 1.00 87.94 129 SER A CA 1
ATOM 1092 C C . SER A 1 129 ? -16.592 7.490 30.050 1.00 87.94 129 SER A C 1
ATOM 1094 O O . SER A 1 129 ? -15.594 6.768 30.059 1.00 87.94 129 SER A O 1
ATOM 1096 N N . PHE A 1 130 ? -16.723 8.465 29.144 1.00 84.69 130 PHE A N 1
ATOM 1097 C CA . PHE A 1 130 ? -15.703 8.702 28.108 1.00 84.69 130 PHE A CA 1
ATOM 1098 C C . PHE A 1 130 ? -14.314 9.033 28.689 1.00 84.69 130 PHE A C 1
ATOM 1100 O O . PHE A 1 130 ? -13.296 8.562 28.181 1.00 84.69 130 PHE A O 1
ATOM 1107 N N . ASN A 1 131 ? -14.264 9.761 29.809 1.00 84.44 131 ASN A N 1
ATOM 1108 C CA . ASN A 1 131 ? -13.013 10.054 30.516 1.00 84.44 131 ASN A CA 1
ATOM 1109 C C . ASN A 1 131 ? -12.301 8.790 31.025 1.00 84.44 131 ASN A C 1
ATOM 1111 O O . ASN A 1 131 ? -11.072 8.729 31.009 1.00 84.44 131 ASN A O 1
ATOM 1115 N N . GLU A 1 132 ? -13.047 7.760 31.432 1.00 83.75 132 GLU A N 1
ATOM 1116 C CA . GLU A 1 132 ? -12.461 6.486 31.865 1.00 83.75 132 GLU A CA 1
ATOM 1117 C C . GLU A 1 132 ? -11.824 5.756 30.673 1.00 83.75 132 GLU A C 1
ATOM 1119 O O . GLU A 1 132 ? -10.700 5.271 30.784 1.00 83.75 132 GLU A O 1
ATOM 1124 N N . LEU A 1 133 ? -12.479 5.775 29.503 1.00 83.38 133 LEU A N 1
ATOM 1125 C CA . LEU A 1 133 ? -11.943 5.193 28.263 1.00 83.38 133 LEU A CA 1
ATOM 1126 C C . LEU A 1 133 ? -10.655 5.877 27.789 1.00 83.38 133 LEU A C 1
ATOM 1128 O O . LEU A 1 133 ? -9.742 5.203 27.314 1.00 83.38 133 LEU A O 1
ATOM 1132 N N . ILE A 1 134 ? -10.566 7.205 27.913 1.00 81.56 134 ILE A N 1
ATOM 1133 C CA . ILE A 1 134 ? -9.347 7.958 27.574 1.00 81.56 134 ILE A CA 1
ATOM 1134 C C . ILE A 1 134 ? -8.218 7.652 28.564 1.00 81.56 134 ILE A C 1
ATOM 1136 O O . ILE A 1 134 ? -7.063 7.537 28.163 1.00 81.56 134 ILE A O 1
ATOM 1140 N N . THR A 1 135 ? -8.535 7.503 29.851 1.00 82.50 135 THR A N 1
ATOM 1141 C CA . THR A 1 135 ? -7.518 7.244 30.884 1.00 82.50 135 THR A CA 1
ATOM 1142 C C . THR A 1 135 ? -6.838 5.885 30.686 1.00 82.50 135 THR A C 1
ATOM 1144 O O . THR A 1 135 ? -5.641 5.754 30.928 1.00 82.50 135 THR A O 1
ATOM 1147 N N . GLU A 1 136 ? -7.578 4.883 30.206 1.00 80.50 136 GLU A N 1
ATOM 1148 C CA . GLU A 1 136 ? -7.056 3.531 29.958 1.00 80.50 136 GLU A CA 1
ATOM 1149 C C . GLU A 1 136 ? -6.191 3.450 28.682 1.00 80.50 136 GLU A C 1
ATOM 1151 O O . GLU A 1 136 ? -5.317 2.590 28.580 1.00 80.50 136 GLU A O 1
ATOM 1156 N N . PHE A 1 137 ? -6.365 4.396 27.748 1.00 78.06 137 PHE A N 1
ATOM 1157 C CA . PHE A 1 137 ? -5.585 4.519 26.512 1.00 78.06 137 PHE A CA 1
ATOM 1158 C C . PHE A 1 137 ? -5.061 5.957 26.324 1.00 78.06 137 PHE A C 1
ATOM 1160 O O . PHE A 1 137 ? -5.606 6.708 25.512 1.00 78.06 137 PHE A O 1
ATOM 1167 N N . PRO A 1 138 ? -3.977 6.353 27.021 1.00 76.19 138 PRO A N 1
ATOM 1168 C CA . PRO A 1 138 ? -3.492 7.738 27.038 1.00 76.19 138 PRO A CA 1
ATOM 1169 C C . PRO A 1 138 ? -2.840 8.203 25.723 1.00 76.19 138 PRO A C 1
ATOM 1171 O O . PRO A 1 138 ? -2.496 9.376 25.584 1.00 76.19 138 PRO A O 1
ATOM 1174 N N . ASP A 1 139 ? -2.639 7.304 24.757 1.00 86.00 139 ASP A N 1
ATOM 1175 C CA . ASP A 1 139 ? -2.065 7.646 23.457 1.00 86.00 139 ASP A CA 1
ATOM 1176 C C . ASP A 1 139 ? -3.112 8.287 22.531 1.00 86.00 139 ASP A C 1
ATOM 1178 O O . ASP A 1 139 ? -4.254 7.831 22.439 1.00 86.00 139 ASP A O 1
ATOM 1182 N N . LYS A 1 140 ? -2.703 9.307 21.767 1.00 85.50 140 LYS A N 1
ATOM 1183 C CA . LYS A 1 140 ? -3.570 10.026 20.819 1.00 85.50 140 LYS A CA 1
ATOM 1184 C C . LYS A 1 140 ? -4.224 9.069 19.824 1.00 85.50 140 LYS A C 1
ATOM 1186 O O . LYS A 1 140 ? -5.390 9.241 19.479 1.00 85.50 140 LYS A O 1
ATOM 1191 N N . ILE A 1 141 ? -3.477 8.065 19.367 1.00 86.56 141 ILE A N 1
ATOM 1192 C CA . ILE A 1 141 ? -3.986 7.051 18.440 1.00 86.56 141 ILE A CA 1
ATOM 1193 C C . ILE A 1 141 ? -5.065 6.207 19.132 1.00 86.56 141 ILE A C 1
ATOM 1195 O O . ILE A 1 141 ? -6.135 6.015 18.563 1.00 86.56 141 ILE A O 1
ATOM 1199 N N . GLY A 1 142 ? -4.843 5.779 20.376 1.00 85.31 142 GLY A N 1
ATOM 1200 C CA . GLY A 1 142 ? -5.831 5.029 21.160 1.00 85.31 142 GLY A CA 1
ATOM 1201 C C . GLY A 1 142 ? -7.145 5.792 21.348 1.00 85.31 142 GLY A C 1
ATOM 1202 O O . GLY A 1 142 ? -8.216 5.235 21.112 1.00 85.31 142 GLY A O 1
ATOM 1203 N N . ILE A 1 143 ? -7.071 7.090 21.660 1.00 87.44 143 ILE A N 1
ATOM 1204 C CA . ILE A 1 143 ? -8.252 7.958 21.809 1.00 87.44 143 ILE A CA 1
ATOM 1205 C C . ILE A 1 143 ? -9.056 8.034 20.503 1.00 87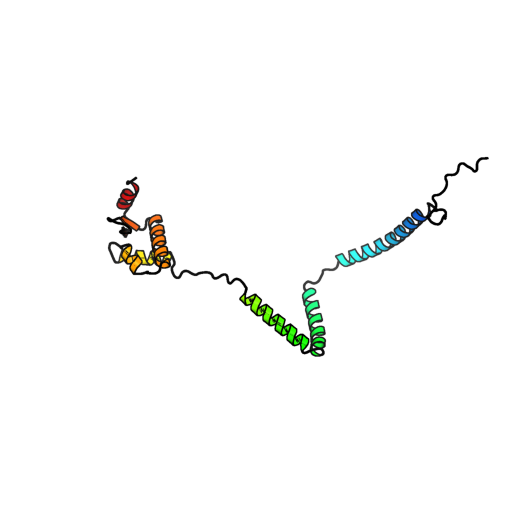.44 143 ILE A C 1
ATOM 1207 O O . ILE A 1 143 ? -10.281 7.909 20.528 1.00 87.44 143 ILE A O 1
ATOM 1211 N N . ILE A 1 144 ? -8.382 8.198 19.358 1.00 88.69 144 ILE A N 1
ATOM 1212 C CA . ILE A 1 144 ? -9.041 8.239 18.042 1.00 88.69 144 ILE A CA 1
ATOM 1213 C C . ILE A 1 144 ? -9.762 6.915 17.764 1.00 88.69 144 ILE A C 1
ATOM 1215 O O . ILE A 1 144 ? -10.926 6.927 17.368 1.00 88.69 144 ILE A O 1
ATOM 1219 N N . PHE A 1 145 ? -9.108 5.776 18.003 1.00 89.31 145 PHE A N 1
ATOM 1220 C CA . PHE A 1 145 ? -9.715 4.461 17.783 1.00 89.31 145 PHE A CA 1
ATOM 1221 C C . PHE A 1 145 ? -10.895 4.186 18.725 1.00 89.31 145 PHE A C 1
ATOM 1223 O O . PHE A 1 145 ? -11.890 3.615 18.282 1.00 89.31 145 PHE A O 1
ATOM 1230 N N . ASN A 1 146 ? -10.833 4.639 19.980 1.00 89.44 146 ASN A N 1
ATOM 1231 C CA . ASN A 1 146 ? -11.961 4.567 20.911 1.00 89.44 146 ASN A CA 1
ATOM 1232 C C . ASN A 1 146 ? -13.150 5.393 20.424 1.00 89.44 146 ASN A C 1
ATOM 1234 O O . ASN A 1 146 ? -14.280 4.912 20.434 1.00 89.44 146 ASN A O 1
ATOM 1238 N N . PHE A 1 147 ? -12.902 6.611 19.943 1.00 89.25 147 PHE A N 1
ATOM 1239 C CA . PHE A 1 147 ? -13.959 7.457 19.402 1.00 89.25 147 PHE A CA 1
ATOM 1240 C C . PHE A 1 147 ? -14.599 6.843 18.148 1.00 89.25 147 PHE A C 1
ATOM 1242 O O . PHE A 1 147 ? -15.822 6.769 18.057 1.00 89.25 147 PHE A O 1
ATOM 1249 N N . LEU A 1 148 ? -13.789 6.321 17.222 1.00 90.88 148 LEU A N 1
ATOM 1250 C CA . LEU A 1 148 ? -14.284 5.610 16.039 1.00 90.88 148 LEU A CA 1
ATOM 1251 C C . LEU A 1 148 ? -15.102 4.367 16.409 1.00 90.88 148 LEU A C 1
ATOM 1253 O O . LEU A 1 148 ? -16.147 4.132 15.812 1.00 90.88 148 LEU A O 1
ATOM 1257 N N . ALA A 1 149 ? -14.666 3.598 17.408 1.00 91.06 149 ALA A N 1
ATOM 1258 C CA . ALA A 1 149 ? -15.413 2.442 17.892 1.00 91.06 149 ALA A CA 1
ATOM 1259 C C . ALA A 1 149 ? -16.769 2.835 18.497 1.00 91.06 149 ALA A C 1
ATOM 1261 O O . ALA A 1 149 ? -17.759 2.155 18.244 1.00 91.06 149 ALA A O 1
ATOM 1262 N N . ILE A 1 150 ? -16.841 3.944 19.241 1.00 90.00 150 ILE A N 1
ATOM 1263 C CA . ILE A 1 150 ? -18.107 4.474 19.770 1.00 90.00 150 ILE A CA 1
ATOM 1264 C C . ILE A 1 150 ? -19.045 4.874 18.624 1.00 90.00 150 ILE A C 1
ATOM 1266 O O . ILE A 1 150 ? -20.216 4.502 18.643 1.00 90.00 150 ILE A O 1
ATOM 1270 N N . LEU A 1 151 ? -18.541 5.587 17.611 1.00 90.69 151 LEU A N 1
ATOM 1271 C CA . LEU A 1 151 ? -19.337 5.983 16.444 1.00 90.69 151 LEU A CA 1
ATOM 1272 C C . LEU A 1 151 ? -19.855 4.772 15.656 1.00 90.69 151 LEU A C 1
ATOM 1274 O O . LEU A 1 151 ? -21.031 4.732 15.306 1.00 90.69 151 LEU A O 1
ATOM 1278 N N . ASP A 1 152 ? -19.009 3.765 15.434 1.00 91.31 152 ASP A N 1
ATOM 1279 C CA . ASP A 1 152 ? -19.401 2.514 14.775 1.00 91.31 152 ASP A CA 1
ATOM 1280 C C . ASP A 1 152 ? -20.482 1.773 15.583 1.00 91.31 152 ASP A C 1
ATOM 1282 O O . ASP A 1 152 ? -21.494 1.320 15.051 1.00 91.31 152 ASP A O 1
ATOM 1286 N N . MET A 1 153 ? -20.330 1.705 16.907 1.00 89.88 153 MET A N 1
ATOM 1287 C CA . MET A 1 153 ? -21.305 1.058 17.789 1.00 89.88 153 MET A CA 1
ATOM 1288 C C . MET A 1 153 ? -22.640 1.806 17.880 1.00 89.88 153 MET A C 1
ATOM 1290 O O . MET A 1 153 ? -23.682 1.151 18.001 1.00 89.88 153 MET A O 1
ATOM 1294 N N . LEU A 1 154 ? -22.618 3.141 17.821 1.00 89.50 154 LEU A N 1
ATOM 1295 C CA . LEU A 1 154 ? -23.809 3.982 17.711 1.00 89.50 154 LEU A CA 1
ATOM 1296 C C . LEU A 1 154 ? -24.530 3.755 16.383 1.00 89.50 154 LEU A C 1
ATOM 1298 O O . LEU A 1 154 ? -25.744 3.560 16.377 1.00 89.50 154 LEU A O 1
ATOM 1302 N N . GLN A 1 155 ? -23.783 3.731 15.274 1.00 88.19 155 GLN A N 1
ATOM 1303 C CA . GLN A 1 155 ? -24.327 3.463 13.943 1.00 88.19 155 GLN A CA 1
ATOM 1304 C C . GLN A 1 155 ? -24.996 2.084 13.876 1.00 88.19 155 GLN A C 1
ATOM 1306 O O . GLN A 1 155 ? -26.045 1.933 13.257 1.00 88.19 155 GLN A O 1
ATOM 1311 N N . LEU A 1 156 ? -24.419 1.087 14.549 1.00 89.06 156 LEU A N 1
ATOM 1312 C CA . LEU A 1 156 ? -24.978 -0.262 14.665 1.00 89.06 156 LEU A CA 1
ATOM 1313 C C . LEU A 1 156 ? -26.081 -0.391 15.726 1.00 89.06 156 LEU A C 1
ATOM 1315 O O . LEU A 1 156 ? -26.539 -1.505 15.970 1.00 89.06 156 LEU A O 1
ATOM 1319 N N . GLN A 1 157 ? -26.482 0.707 16.378 1.00 87.94 157 GLN A N 1
ATOM 1320 C CA . GLN A 1 157 ? -27.514 0.720 17.421 1.00 87.94 157 GLN A CA 1
ATOM 1321 C C . GLN A 1 157 ? -27.239 -0.288 18.551 1.00 87.94 157 GLN A C 1
ATOM 1323 O O . GLN A 1 157 ? -28.136 -0.932 19.083 1.00 87.94 157 GLN A O 1
ATOM 1328 N N . THR A 1 158 ? -25.968 -0.448 18.926 1.00 87.00 158 THR A N 1
ATOM 1329 C CA . THR A 1 158 ? -25.566 -1.363 20.014 1.00 87.00 158 THR A CA 1
ATOM 1330 C C . THR A 1 158 ? -25.382 -0.657 21.355 1.00 87.00 158 THR A C 1
ATOM 1332 O O . THR A 1 158 ? -25.376 -1.310 22.400 1.00 87.00 158 THR A O 1
ATOM 1335 N N . ILE A 1 159 ? -25.254 0.670 21.333 1.00 90.06 159 ILE A N 1
ATOM 1336 C CA . ILE A 1 159 ? -25.091 1.534 22.507 1.00 90.06 159 ILE A CA 1
ATOM 1337 C C . ILE A 1 159 ? -25.936 2.798 22.362 1.00 90.06 159 ILE A C 1
ATOM 1339 O O . ILE A 1 159 ? -26.330 3.170 21.254 1.00 90.06 159 ILE A O 1
ATOM 1343 N N . SER A 1 160 ? -26.156 3.475 23.485 1.00 88.81 160 SER A N 1
ATOM 1344 C CA . SER A 1 160 ? -26.720 4.825 23.547 1.00 88.81 160 SER A CA 1
ATOM 1345 C C . SER A 1 160 ? -25.763 5.749 24.308 1.00 88.81 160 SER A C 1
ATOM 1347 O O . SER A 1 160 ? -24.948 5.289 25.113 1.00 88.81 160 SER A O 1
ATOM 1349 N N . ILE A 1 161 ? -25.829 7.053 24.029 1.00 87.88 161 ILE A N 1
ATOM 1350 C CA . ILE A 1 161 ? -25.031 8.073 24.718 1.00 87.88 161 ILE A CA 1
ATOM 1351 C C . ILE A 1 161 ? -25.954 8.995 25.512 1.00 87.88 161 ILE A C 1
ATOM 1353 O O . ILE A 1 161 ? -26.954 9.482 24.994 1.00 87.88 161 ILE A O 1
ATOM 1357 N N . LEU A 1 162 ? -25.566 9.263 26.756 1.00 85.62 162 LEU A N 1
ATOM 1358 C CA . LEU A 1 162 ? -26.149 10.276 27.625 1.00 85.62 162 LEU A CA 1
ATOM 1359 C C . LEU A 1 162 ? -25.128 11.396 27.819 1.00 85.62 162 LEU A C 1
ATOM 1361 O O . LEU A 1 162 ? -24.059 11.167 28.389 1.00 85.62 162 LEU A O 1
ATOM 1365 N N . VAL A 1 163 ? -25.441 12.590 27.326 1.00 82.19 163 VAL A N 1
ATOM 1366 C CA . VAL A 1 163 ? -24.591 13.775 27.490 1.00 82.19 163 VAL A CA 1
ATOM 1367 C C . VAL A 1 163 ? -24.953 14.457 28.806 1.00 82.19 163 VAL A C 1
ATOM 1369 O O . VAL A 1 163 ? -26.122 14.735 29.061 1.00 82.19 163 VAL A O 1
ATOM 1372 N N . ASP A 1 164 ? -23.949 14.679 29.645 1.00 78.00 164 ASP A N 1
ATOM 1373 C CA . ASP A 1 164 ? -24.050 15.401 30.912 1.00 78.00 164 ASP A CA 1
ATOM 1374 C C . ASP A 1 164 ? -23.568 16.854 30.705 1.00 78.00 164 ASP A C 1
ATOM 1376 O O . ASP A 1 164 ? -23.081 17.211 29.628 1.00 78.00 164 ASP A O 1
ATOM 1380 N N . GLU A 1 165 ? -23.690 17.722 31.708 1.00 76.62 165 GLU A N 1
ATOM 1381 C CA . GLU A 1 165 ? -23.248 19.115 31.565 1.00 76.62 165 GLU A CA 1
ATOM 1382 C C . GLU A 1 165 ? -21.716 19.205 31.359 1.00 76.62 165 GLU A C 1
ATOM 1384 O O . GLU A 1 165 ? -20.922 18.643 32.123 1.00 76.62 165 GLU A O 1
ATOM 1389 N N . GLY A 1 166 ? -21.293 19.935 30.316 1.00 69.00 166 GLY A N 1
ATOM 1390 C CA . GLY A 1 166 ? -19.887 20.206 29.984 1.00 69.00 166 GLY A CA 1
ATOM 1391 C C . GLY A 1 166 ? -19.364 19.529 28.706 1.00 69.00 166 GLY A C 1
ATOM 1392 O O . GLY A 1 166 ? -19.999 18.667 28.106 1.00 69.00 166 GLY A O 1
ATOM 1393 N N . PHE A 1 167 ? -18.168 19.932 28.261 1.00 64.50 167 PHE A N 1
ATOM 1394 C CA . PHE A 1 167 ? -17.504 19.327 27.098 1.00 64.50 167 PHE A CA 1
ATOM 1395 C C . PHE A 1 167 ? -16.887 17.968 27.461 1.00 64.50 167 PHE A C 1
ATOM 1397 O O . PHE A 1 167 ? -16.285 17.824 28.523 1.00 64.50 167 PHE A O 1
ATOM 1404 N N . ASN A 1 168 ? -16.989 16.985 26.557 1.00 66.00 168 ASN A N 1
ATOM 1405 C CA . ASN A 1 168 ? -16.468 15.613 26.714 1.00 66.00 168 ASN A CA 1
ATOM 1406 C C . ASN A 1 168 ? -17.047 14.814 27.895 1.00 66.00 168 ASN A C 1
ATOM 1408 O O . ASN A 1 168 ? -16.508 13.766 28.253 1.00 66.00 168 ASN A O 1
ATOM 1412 N N . ASN A 1 169 ? -18.149 15.274 28.485 1.00 79.31 169 ASN A N 1
ATOM 1413 C CA . ASN A 1 169 ? -18.786 14.605 29.607 1.00 79.31 169 ASN A CA 1
ATOM 1414 C C . ASN A 1 169 ? -20.005 13.817 29.123 1.00 79.31 169 ASN A C 1
ATOM 1416 O O . ASN A 1 169 ? -21.142 14.263 29.237 1.00 79.31 169 ASN A O 1
ATOM 1420 N N . PHE A 1 170 ? -19.764 12.655 28.518 1.00 85.88 170 PHE A N 1
ATOM 1421 C CA . PHE A 1 170 ? -20.838 11.757 28.113 1.00 85.88 170 PHE A CA 1
ATOM 1422 C C . PHE A 1 170 ? -20.616 10.338 28.629 1.00 85.88 170 PHE A C 1
ATOM 1424 O O . PHE A 1 170 ? -19.484 9.853 28.756 1.00 85.88 170 PHE A O 1
ATOM 1431 N N . ARG A 1 171 ? -21.731 9.684 28.950 1.00 87.56 171 ARG A N 1
ATOM 1432 C CA . ARG A 1 171 ? -21.794 8.314 29.451 1.00 87.56 171 ARG A CA 1
ATOM 1433 C C . ARG A 1 171 ? -22.343 7.420 28.356 1.00 87.56 171 ARG A C 1
ATOM 1435 O O . ARG A 1 171 ? -23.343 7.741 27.720 1.00 87.56 171 ARG A O 1
ATOM 1442 N N . ILE A 1 172 ? -21.679 6.297 28.151 1.00 89.56 172 ILE A N 1
ATOM 1443 C CA . ILE A 1 172 ? -22.095 5.259 27.220 1.00 89.56 172 ILE A CA 1
ATOM 1444 C C . ILE A 1 172 ? -22.908 4.242 28.013 1.00 89.56 172 ILE A C 1
ATOM 1446 O O . ILE A 1 172 ? -22.466 3.788 29.071 1.00 89.56 172 ILE A O 1
ATOM 1450 N N . THR A 1 173 ? -24.076 3.876 27.502 1.00 88.81 173 THR A N 1
ATOM 1451 C CA . THR A 1 173 ? -24.946 2.838 28.065 1.00 88.81 173 THR A CA 1
ATOM 1452 C C . THR A 1 173 ? -25.233 1.767 27.019 1.00 88.81 173 THR A C 1
ATOM 1454 O O . THR A 1 173 ? -24.987 1.956 25.824 1.00 88.81 173 THR A O 1
ATOM 1457 N N . ALA A 1 174 ? -25.782 0.631 27.457 1.00 85.81 174 ALA A N 1
ATOM 1458 C CA . ALA A 1 174 ? -26.409 -0.308 26.533 1.00 85.81 174 ALA A CA 1
ATOM 1459 C C . ALA A 1 174 ? -27.496 0.399 25.706 1.00 85.81 174 ALA A C 1
ATOM 1461 O O . ALA A 1 174 ? -28.039 1.424 26.132 1.00 85.81 174 ALA A O 1
ATOM 1462 N N . PHE A 1 175 ? -27.773 -0.137 24.516 1.00 85.56 175 PHE A N 1
ATOM 1463 C CA . PHE A 1 175 ? -28.794 0.413 23.637 1.00 85.56 175 PHE A CA 1
ATOM 1464 C C . PHE A 1 175 ? -30.144 0.501 24.351 1.00 85.56 175 PHE A C 1
ATOM 1466 O O . PHE A 1 175 ? -30.667 -0.492 24.856 1.00 85.56 175 PHE A O 1
ATOM 1473 N N . ASP A 1 176 ? -30.686 1.708 24.347 1.00 78.56 176 ASP A N 1
ATOM 1474 C CA . ASP A 1 176 ? -32.038 2.020 24.779 1.00 78.56 176 ASP A CA 1
ATOM 1475 C C . ASP A 1 176 ? -32.662 2.913 23.707 1.00 78.56 176 ASP A C 1
ATOM 1477 O O . ASP A 1 176 ? -32.179 4.020 23.434 1.00 78.56 176 ASP A O 1
ATOM 1481 N N . GLU A 1 177 ? -33.714 2.392 23.081 1.00 70.25 177 GLU A N 1
ATOM 1482 C CA . GLU A 1 177 ? -34.453 3.022 21.988 1.00 70.25 177 GLU A CA 1
ATOM 1483 C C . GLU A 1 177 ? -35.108 4.340 22.434 1.00 70.25 177 GLU A C 1
ATOM 1485 O O . GLU A 1 177 ? -35.211 5.286 21.652 1.00 70.25 177 GLU A O 1
ATOM 1490 N N . THR A 1 178 ? -35.472 4.456 23.717 1.00 70.50 178 THR A N 1
ATOM 1491 C CA . THR A 1 178 ? -36.125 5.656 24.259 1.00 70.50 178 THR A CA 1
ATOM 1492 C C . THR A 1 178 ? -35.169 6.844 24.390 1.00 70.50 178 THR A C 1
ATOM 1494 O O . THR A 1 178 ? -35.575 7.992 24.207 1.00 70.50 178 THR A O 1
ATOM 1497 N N . LEU A 1 179 ? -33.881 6.580 24.632 1.00 66.94 179 LEU A N 1
ATOM 1498 C CA . LEU A 1 179 ? -32.852 7.609 24.798 1.00 66.94 179 LEU A CA 1
ATOM 1499 C C . LEU A 1 179 ? -32.362 8.174 23.457 1.00 66.94 179 LEU A C 1
ATOM 1501 O O . LEU A 1 179 ? -32.006 9.349 23.383 1.00 66.94 179 LEU A O 1
ATOM 1505 N N . GLN A 1 180 ? -32.384 7.384 22.378 1.00 59.78 180 GLN A N 1
ATOM 1506 C CA . GLN A 1 180 ? -31.967 7.858 21.050 1.00 59.78 180 GLN A CA 1
ATOM 1507 C C . GLN A 1 180 ? -32.968 8.844 20.431 1.00 59.78 180 GLN A C 1
ATOM 1509 O O . GLN A 1 180 ? -32.567 9.799 19.765 1.00 59.78 180 GLN A O 1
ATOM 1514 N N . ALA A 1 181 ? -34.264 8.661 20.694 1.00 57.72 181 ALA A N 1
ATOM 1515 C CA . ALA A 1 181 ? -35.302 9.582 20.237 1.00 57.72 181 ALA A CA 1
ATOM 1516 C C . ALA A 1 181 ? -35.187 10.974 20.892 1.00 57.72 181 ALA A C 1
ATOM 1518 O O . ALA A 1 181 ? -35.479 11.977 20.246 1.00 57.72 181 ALA A O 1
ATOM 1519 N N . ALA A 1 182 ? -34.715 11.049 22.142 1.00 57.84 182 ALA A N 1
ATOM 1520 C CA . ALA A 1 182 ? -34.509 12.314 22.850 1.00 57.84 182 ALA A CA 1
ATOM 1521 C C . ALA A 1 182 ? -33.337 13.130 22.272 1.00 57.84 182 ALA A C 1
ATOM 1523 O O . ALA A 1 182 ? -33.436 14.349 22.148 1.00 57.84 182 ALA A O 1
ATOM 1524 N N . VAL A 1 183 ? -32.254 12.463 21.856 1.00 57.44 183 VAL A N 1
ATOM 1525 C CA . VAL A 1 183 ? -31.107 13.122 21.204 1.00 57.44 183 VAL A CA 1
ATOM 1526 C C . VAL A 1 183 ? -31.485 13.641 19.812 1.00 57.44 183 VAL A C 1
ATOM 1528 O O . VAL A 1 183 ? -31.130 14.761 19.464 1.00 57.44 183 VAL A O 1
ATOM 1531 N N . ASN A 1 184 ? -32.263 12.873 19.044 1.00 55.97 184 ASN A N 1
ATOM 1532 C CA . ASN A 1 184 ? -32.684 13.260 17.691 1.00 55.97 184 ASN A CA 1
ATOM 1533 C C . ASN A 1 184 ? -33.846 14.273 17.660 1.00 55.97 184 ASN A C 1
ATOM 1535 O O . ASN A 1 184 ? -34.090 14.886 16.627 1.00 55.97 184 ASN A O 1
ATOM 1539 N N . GLY A 1 185 ? -34.585 14.438 18.761 1.00 48.25 185 GLY A N 1
ATOM 1540 C CA . GLY A 1 185 ? -35.716 15.370 18.877 1.00 48.25 185 GLY A CA 1
ATOM 1541 C C . GLY A 1 185 ? -35.353 16.768 19.392 1.00 48.25 185 GLY A C 1
ATOM 1542 O O . GLY A 1 185 ? -36.257 17.535 19.709 1.00 48.25 185 GLY A O 1
ATOM 1543 N N . SER A 1 186 ? -34.059 17.073 19.527 1.00 45.44 186 SER A N 1
ATOM 1544 C CA . SER A 1 186 ? -33.536 18.335 20.077 1.00 45.44 186 SER A CA 1
ATOM 1545 C C . SER A 1 186 ? -33.064 19.337 19.004 1.00 45.44 186 SER A C 1
ATOM 1547 O O . SER A 1 186 ? -32.286 20.235 19.332 1.00 45.44 186 SER A O 1
ATOM 1549 N N . GLU A 1 187 ? -33.490 19.180 17.744 1.00 36.66 187 GLU A N 1
ATOM 1550 C CA . GLU A 1 187 ? -33.273 20.160 16.658 1.00 36.66 187 GLU A CA 1
ATOM 1551 C C . GLU A 1 187 ? -34.433 21.156 16.517 1.00 36.66 187 GLU A C 1
ATOM 1553 O O . GLU A 1 187 ? -35.608 20.719 16.512 1.00 36.66 187 GLU A O 1
#

Radius of gyration: 45.3 Å; chains: 1; bounding box: 79×46×130 Å